Protein AF-A0A4Q4WBM2-F1 (afdb_monomer)

Mean predicted aligned error: 16.95 Å

Foldseek 3Di:
DAEEEEAEAQFQLCCVFQVQLLVLVVLLLVLCVLVVGAYAYEFAADEPVCQDPPNPDVVCVVLPSVRTHHPPDNRRHHDPSVVVSDDPPHHYWYDHALASPPPICPVVVCVVVVHQAYEFAYDDLLTNRLNNQQVCQVVRHAYEYALSNHTHPDPVSSVVSQVVCCVPGHHYHHSVRVSVVVVVVVVPDPPPPPDDPDDDPDPVVVVVVVVVVVVVVVVVCVVDDDDSDPDDWDWDWDDDDPDTDTDTDDPVPPDDDDDDDDPPPPDPDDDDDDDDDDDDDDDDDQPDDDPVSVVVRVVNPPVVPPPDDDDDDDDDDDD

Radius of gyration: 28.11 Å; Cα contacts (8 Å, |Δi|>4): 396; chains: 1; bounding box: 63×62×83 Å

Structure (mmCIF, N/CA/C/O backbone):
data_AF-A0A4Q4WBM2-F1
#
_entry.id   AF-A0A4Q4WBM2-F1
#
loop_
_atom_site.group_PDB
_atom_site.id
_atom_site.type_symbol
_atom_site.label_atom_id
_atom_site.label_alt_id
_atom_site.label_comp_id
_atom_site.label_asym_id
_atom_site.label_entity_id
_atom_site.label_seq_id
_atom_site.pdbx_PDB_ins_code
_atom_site.Cartn_x
_atom_site.Cartn_y
_atom_site.Cartn_z
_atom_site.occupancy
_atom_site.B_iso_or_equiv
_atom_site.auth_seq_id
_atom_site.auth_comp_id
_atom_site.auth_asym_id
_atom_site.auth_atom_id
_atom_site.pdbx_PDB_model_num
ATOM 1 N N . MET A 1 1 ? -18.536 1.547 10.111 1.00 85.19 1 MET A N 1
ATOM 2 C CA . MET A 1 1 ? -17.703 1.713 8.916 1.00 85.19 1 MET A CA 1
ATOM 3 C C . MET A 1 1 ? -16.641 0.635 8.900 1.00 85.19 1 MET A C 1
ATOM 5 O O . MET A 1 1 ? -15.848 0.556 9.840 1.00 85.19 1 MET A O 1
ATOM 9 N N . LYS A 1 2 ? -16.661 -0.247 7.903 1.00 93.56 2 LYS A N 1
ATOM 10 C CA . LYS A 1 2 ? -15.633 -1.284 7.769 1.00 93.56 2 LYS A CA 1
ATOM 11 C C . LYS A 1 2 ? -14.400 -0.706 7.073 1.00 93.56 2 LYS A C 1
ATOM 13 O O . LYS A 1 2 ? -14.497 -0.162 5.978 1.00 93.56 2 LYS A O 1
ATOM 18 N N . THR A 1 3 ? -13.247 -0.828 7.726 1.00 98.12 3 THR A N 1
ATOM 19 C CA . THR A 1 3 ? -11.986 -0.214 7.287 1.00 98.12 3 THR A CA 1
ATOM 20 C C . THR A 1 3 ? -10.980 -1.291 6.902 1.00 98.12 3 THR A C 1
ATOM 22 O O . THR A 1 3 ? -10.773 -2.211 7.694 1.00 98.12 3 THR A O 1
ATOM 25 N N . ALA A 1 4 ? -10.330 -1.158 5.745 1.00 98.62 4 ALA A N 1
ATOM 26 C CA . ALA A 1 4 ? -9.224 -2.013 5.310 1.00 98.62 4 ALA A CA 1
ATOM 27 C C . ALA A 1 4 ? -7.882 -1.269 5.330 1.00 98.62 4 ALA A C 1
ATOM 29 O O . ALA A 1 4 ? -7.834 -0.059 5.108 1.00 98.62 4 ALA A O 1
ATOM 30 N N . LEU A 1 5 ? -6.797 -2.000 5.578 1.00 98.88 5 LEU A N 1
ATOM 31 C CA . LEU A 1 5 ? -5.423 -1.517 5.442 1.00 98.88 5 LEU A CA 1
ATOM 32 C C . LEU A 1 5 ? -4.856 -1.976 4.097 1.00 98.88 5 LEU A C 1
ATOM 34 O O . LEU A 1 5 ? -4.872 -3.169 3.807 1.00 98.88 5 LEU A O 1
ATOM 38 N N . LEU A 1 6 ? -4.334 -1.041 3.307 1.00 98.94 6 LEU A N 1
ATOM 39 C CA . LEU A 1 6 ? -3.613 -1.302 2.065 1.00 98.94 6 LEU A CA 1
ATOM 40 C C . LEU A 1 6 ? -2.114 -1.074 2.296 1.00 98.94 6 LEU A C 1
ATOM 42 O O . LEU A 1 6 ? -1.702 0.057 2.566 1.00 98.94 6 LEU A O 1
ATOM 46 N N . ILE A 1 7 ? -1.311 -2.135 2.185 1.00 98.88 7 ILE A N 1
ATOM 47 C CA . ILE A 1 7 ? 0.153 -2.095 2.321 1.00 98.88 7 ILE A CA 1
ATOM 48 C C . ILE A 1 7 ? 0.772 -2.167 0.922 1.00 98.88 7 ILE A C 1
ATOM 50 O O . ILE A 1 7 ? 0.806 -3.229 0.297 1.00 98.88 7 ILE A O 1
ATOM 54 N N . ILE A 1 8 ? 1.246 -1.024 0.427 1.00 98.88 8 ILE A N 1
ATOM 55 C CA . ILE A 1 8 ? 1.624 -0.840 -0.976 1.00 98.88 8 ILE A CA 1
ATOM 56 C C . ILE A 1 8 ? 3.112 -1.135 -1.218 1.00 98.88 8 ILE A C 1
ATOM 58 O O . ILE A 1 8 ? 3.986 -0.482 -0.646 1.00 98.88 8 ILE A O 1
ATOM 62 N N . ASP A 1 9 ? 3.376 -2.097 -2.106 1.00 98.62 9 ASP A N 1
ATOM 63 C CA . ASP A 1 9 ? 4.654 -2.374 -2.788 1.00 98.62 9 ASP A CA 1
ATOM 64 C C . ASP A 1 9 ? 5.897 -2.447 -1.887 1.00 98.62 9 ASP A C 1
ATOM 66 O O . ASP A 1 9 ? 6.974 -1.953 -2.219 1.00 98.62 9 ASP A O 1
ATOM 70 N N . MET A 1 10 ? 5.783 -3.105 -0.737 1.00 98.69 10 MET A N 1
ATOM 71 C CA . MET A 1 10 ? 6.892 -3.254 0.212 1.00 98.69 10 MET A CA 1
ATOM 72 C C . MET A 1 10 ? 7.882 -4.359 -0.206 1.00 98.69 10 MET A C 1
ATOM 74 O O . MET A 1 10 ? 8.093 -5.346 0.504 1.00 98.69 10 MET A O 1
ATOM 78 N N . GLN A 1 11 ? 8.470 -4.197 -1.390 1.00 98.50 11 GLN A N 1
ATOM 79 C CA . GLN A 1 11 ? 9.363 -5.149 -2.057 1.00 98.50 11 GLN A CA 1
ATOM 80 C C . GLN A 1 11 ? 10.838 -4.761 -1.904 1.00 98.50 11 GLN A C 1
ATOM 82 O O . GLN A 1 11 ? 11.158 -3.599 -1.645 1.00 98.50 11 GLN A O 1
ATOM 87 N N . ASN A 1 12 ? 11.741 -5.733 -2.063 1.00 98.50 12 ASN A N 1
ATOM 88 C CA . ASN A 1 12 ? 13.187 -5.566 -1.864 1.00 98.50 12 ASN A CA 1
ATOM 89 C C . ASN A 1 12 ? 13.764 -4.390 -2.656 1.00 98.50 12 ASN A C 1
ATOM 91 O O . ASN A 1 12 ? 14.566 -3.630 -2.112 1.00 98.50 12 ASN A O 1
ATOM 95 N N . TYR A 1 13 ? 13.293 -4.194 -3.892 1.00 98.00 13 TYR A N 1
ATOM 96 C CA . TYR A 1 13 ? 13.685 -3.066 -4.738 1.00 98.00 13 TYR A CA 1
ATOM 97 C C . TYR A 1 13 ? 13.552 -1.705 -4.032 1.00 98.00 13 TYR A C 1
ATOM 99 O O . TYR A 1 13 ? 14.374 -0.808 -4.211 1.00 98.00 13 TYR A O 1
ATOM 107 N N . PHE A 1 14 ? 12.529 -1.548 -3.187 1.00 97.94 14 PHE A N 1
ATOM 108 C CA . PHE A 1 14 ? 12.206 -0.290 -2.519 1.00 97.94 14 PHE A CA 1
ATOM 109 C C . PHE A 1 14 ? 12.757 -0.184 -1.090 1.00 97.94 14 PHE A C 1
ATOM 111 O O . PHE A 1 14 ? 12.467 0.800 -0.406 1.00 97.94 14 PHE A O 1
ATOM 118 N N . TYR A 1 15 ? 13.563 -1.145 -0.617 1.00 98.06 15 TYR A N 1
ATOM 119 C CA . TYR A 1 15 ? 13.998 -1.216 0.786 1.00 98.06 15 TYR A CA 1
ATOM 120 C C . TYR A 1 15 ? 14.593 0.102 1.309 1.00 98.06 15 TYR A C 1
ATOM 122 O O . TYR A 1 15 ? 14.230 0.562 2.392 1.00 98.06 15 TYR A O 1
ATOM 130 N N . GLY A 1 16 ? 15.446 0.762 0.516 1.00 97.12 16 GLY A N 1
ATOM 131 C CA . GLY A 1 16 ? 16.073 2.031 0.902 1.00 97.12 16 GLY A CA 1
ATOM 132 C C . GLY A 1 16 ? 15.076 3.157 1.211 1.00 97.12 16 GLY A C 1
ATOM 133 O O . GLY A 1 16 ? 15.355 3.990 2.071 1.00 97.12 16 GLY A O 1
ATOM 134 N N . MET A 1 17 ? 13.909 3.148 0.560 1.00 96.56 17 MET A N 1
ATOM 135 C CA . MET A 1 17 ? 12.824 4.123 0.752 1.00 96.56 17 MET A CA 1
ATOM 136 C C . MET A 1 17 ? 11.811 3.664 1.808 1.00 96.56 17 MET A C 1
ATOM 138 O O . MET A 1 17 ? 11.124 4.487 2.405 1.00 96.56 17 MET A O 1
ATOM 142 N N . ALA A 1 18 ? 11.711 2.353 2.028 1.00 96.62 18 ALA A N 1
ATOM 143 C CA . ALA A 1 18 ? 10.731 1.717 2.902 1.00 96.62 18 ALA A CA 1
ATOM 144 C C . ALA A 1 18 ? 11.195 1.562 4.358 1.00 96.62 18 ALA A C 1
ATOM 146 O O . ALA A 1 18 ? 10.356 1.549 5.257 1.00 96.62 18 ALA A O 1
ATOM 147 N N . LYS A 1 19 ? 12.505 1.427 4.607 1.00 97.31 19 LYS A N 1
ATOM 148 C CA . LYS A 1 19 ? 13.057 0.971 5.899 1.00 97.31 19 LYS A CA 1
ATOM 149 C C . LYS A 1 19 ? 12.527 1.719 7.132 1.00 97.31 19 LYS A C 1
ATOM 151 O O . LYS A 1 19 ? 12.208 1.083 8.130 1.00 97.31 19 LYS A O 1
ATOM 156 N N . GLU A 1 20 ? 12.370 3.040 7.047 1.00 97.75 20 GLU A N 1
ATOM 157 C CA . GLU A 1 20 ? 11.920 3.870 8.174 1.00 97.75 20 GLU A CA 1
ATOM 158 C C . GLU A 1 20 ? 10.417 3.686 8.463 1.00 97.75 20 GLU A C 1
ATOM 160 O O . GLU A 1 20 ? 9.977 3.850 9.597 1.00 97.75 20 GLU A O 1
ATOM 165 N N . ALA A 1 21 ? 9.628 3.290 7.457 1.00 98.25 21 ALA A N 1
ATOM 166 C CA . ALA A 1 21 ? 8.188 3.062 7.578 1.00 98.25 21 ALA A CA 1
ATOM 167 C C . ALA A 1 21 ? 7.839 1.661 8.119 1.00 98.25 21 ALA A C 1
ATOM 169 O O . ALA A 1 21 ? 6.754 1.469 8.673 1.00 98.25 21 ALA A O 1
ATOM 170 N N . ILE A 1 22 ? 8.739 0.674 7.993 1.00 98.62 22 ILE A N 1
ATOM 171 C CA . ILE A 1 22 ? 8.482 -0.735 8.359 1.00 98.62 22 ILE A CA 1
ATOM 172 C C . ILE A 1 22 ? 7.960 -0.902 9.801 1.00 98.62 22 ILE A C 1
ATOM 174 O O . ILE A 1 22 ? 6.971 -1.621 9.978 1.00 98.62 22 ILE A O 1
ATOM 178 N N . PRO A 1 23 ? 8.541 -0.271 10.846 1.00 98.75 23 PRO A N 1
ATOM 179 C CA . PRO A 1 23 ? 8.044 -0.435 12.217 1.00 98.75 23 PRO A CA 1
ATOM 180 C C . PRO A 1 23 ? 6.584 0.016 12.385 1.00 98.75 23 PRO A C 1
ATOM 182 O O . PRO A 1 23 ? 5.788 -0.641 13.064 1.00 98.75 23 PRO A O 1
ATOM 185 N N . ASN A 1 24 ? 6.215 1.104 11.713 1.00 98.88 24 ASN A N 1
ATOM 186 C CA . ASN A 1 24 ? 4.868 1.660 11.746 1.00 98.88 24 ASN A CA 1
ATOM 187 C C . ASN A 1 24 ? 3.884 0.813 10.929 1.00 98.88 24 ASN A C 1
ATOM 189 O O . ASN A 1 24 ? 2.788 0.520 11.407 1.00 98.88 24 ASN A O 1
ATOM 193 N N . ILE A 1 25 ? 4.303 0.302 9.767 1.00 98.88 25 ILE A N 1
ATOM 194 C CA . ILE A 1 25 ? 3.518 -0.662 8.977 1.00 98.88 25 ILE A CA 1
ATOM 195 C C . ILE A 1 25 ? 3.216 -1.920 9.799 1.00 98.88 25 ILE A C 1
ATOM 197 O O . ILE A 1 25 ? 2.071 -2.365 9.832 1.00 98.88 25 ILE A O 1
ATOM 201 N N . LYS A 1 26 ? 4.199 -2.462 10.532 1.00 98.75 26 LYS A N 1
ATOM 202 C CA . LYS A 1 26 ? 3.986 -3.614 11.430 1.00 98.75 26 LYS A CA 1
ATOM 203 C C . LYS A 1 26 ? 2.988 -3.304 12.546 1.00 98.75 26 LYS A C 1
ATOM 205 O O . LYS A 1 26 ? 2.173 -4.157 12.886 1.00 98.75 26 LYS A O 1
ATOM 210 N N . THR A 1 27 ? 3.031 -2.090 13.092 1.00 98.75 27 THR A N 1
ATOM 211 C CA . THR A 1 27 ? 2.084 -1.640 14.123 1.00 98.75 27 THR A CA 1
ATOM 212 C C . THR A 1 27 ? 0.658 -1.567 13.575 1.00 98.75 27 THR A C 1
ATOM 214 O O . THR A 1 27 ? -0.267 -2.085 14.202 1.00 98.75 27 THR A O 1
ATOM 217 N N . LEU A 1 28 ? 0.476 -0.981 12.385 1.00 98.75 28 LEU A N 1
ATOM 218 C CA . LEU A 1 28 ? -0.816 -0.963 11.694 1.00 98.75 28 LEU A CA 1
ATOM 219 C C . LEU A 1 28 ? -1.302 -2.383 11.401 1.00 98.75 28 LEU A C 1
ATOM 221 O O . LEU A 1 28 ? -2.433 -2.715 11.738 1.00 98.75 28 LEU A O 1
ATOM 225 N N . HIS A 1 29 ? -0.441 -3.231 10.838 1.00 98.56 29 HIS A N 1
ATOM 226 C CA . HIS A 1 29 ? -0.768 -4.620 10.531 1.00 98.56 29 HIS A CA 1
ATOM 227 C C . HIS A 1 29 ? -1.256 -5.380 11.770 1.00 98.56 29 HIS A C 1
ATOM 229 O O . HIS A 1 29 ? -2.312 -6.010 11.720 1.00 98.56 29 HIS A O 1
ATOM 235 N N . SER A 1 30 ? -0.518 -5.295 12.886 1.00 97.38 30 SER A N 1
ATOM 236 C CA . SER A 1 30 ? -0.895 -5.940 14.154 1.00 97.38 30 SER A CA 1
ATOM 237 C C . SER A 1 30 ? -2.274 -5.479 14.605 1.00 97.38 30 SER A C 1
ATOM 239 O O . SER A 1 30 ? -3.154 -6.299 14.843 1.00 97.38 30 SER A O 1
ATOM 241 N N . PHE A 1 31 ? -2.509 -4.165 14.614 1.00 96.12 31 PHE A N 1
ATOM 242 C CA . PHE A 1 31 ? -3.791 -3.608 15.028 1.00 96.12 31 PHE A CA 1
ATOM 243 C C . PHE A 1 31 ? -4.953 -4.058 14.131 1.00 96.12 31 PHE A C 1
ATOM 245 O O . PHE A 1 31 ? -6.012 -4.433 14.636 1.00 96.12 31 PHE A O 1
ATOM 252 N N . PHE A 1 32 ? -4.783 -4.028 12.806 1.00 95.62 32 PHE A N 1
ATOM 253 C CA . PHE A 1 32 ? -5.823 -4.477 11.879 1.00 95.62 32 PHE A CA 1
ATOM 254 C C . PHE A 1 32 ? -6.099 -5.977 12.035 1.00 95.62 32 PHE A C 1
ATOM 256 O O . PHE A 1 32 ? -7.263 -6.365 12.114 1.00 95.62 32 PHE A O 1
ATOM 263 N N . SER A 1 33 ? -5.055 -6.790 12.204 1.00 91.19 33 SER A N 1
ATOM 264 C CA . SER A 1 33 ? -5.176 -8.236 12.432 1.00 91.19 33 SER A CA 1
ATOM 265 C C . SER A 1 33 ? -5.893 -8.555 13.749 1.00 91.19 33 SER A C 1
ATOM 267 O O . SER A 1 33 ? -6.887 -9.277 13.755 1.00 91.19 33 SER A O 1
ATOM 269 N N . GLU A 1 34 ? -5.460 -7.952 14.862 1.00 90.12 34 GLU A N 1
ATOM 270 C CA . GLU A 1 34 ? -6.053 -8.131 16.200 1.00 90.12 34 GLU A CA 1
ATOM 271 C C . GLU A 1 34 ? -7.526 -7.711 16.263 1.00 90.12 34 GLU A C 1
ATOM 273 O O . GLU A 1 34 ? -8.287 -8.187 17.104 1.00 90.12 34 GLU A O 1
ATOM 278 N N . THR A 1 35 ? -7.935 -6.805 15.376 1.00 87.88 35 THR A N 1
ATOM 279 C CA . THR A 1 35 ? -9.309 -6.300 15.303 1.00 87.88 35 THR A CA 1
ATOM 280 C C . THR A 1 35 ? -10.115 -6.905 14.158 1.00 87.88 35 THR A C 1
ATOM 282 O O . THR A 1 35 ? -11.202 -6.407 13.857 1.00 87.88 35 THR A O 1
ATOM 285 N N . ALA A 1 36 ? -9.604 -7.977 13.539 1.00 90.38 36 ALA A N 1
ATOM 286 C CA . ALA A 1 36 ? -10.234 -8.699 12.434 1.00 90.38 36 ALA A CA 1
ATOM 287 C C . ALA A 1 36 ? -10.667 -7.780 11.273 1.00 90.38 36 ALA A C 1
ATOM 289 O O . ALA A 1 36 ? -11.713 -7.975 10.646 1.00 90.38 36 ALA A O 1
ATOM 290 N N . ARG A 1 37 ? -9.869 -6.743 11.002 1.00 94.06 37 ARG A N 1
ATOM 291 C CA . ARG A 1 37 ? -10.058 -5.828 9.876 1.00 94.06 37 ARG A CA 1
ATOM 292 C C . ARG A 1 37 ? -9.242 -6.309 8.674 1.00 94.06 37 ARG A C 1
ATOM 294 O O . ARG A 1 37 ? -8.124 -6.782 8.870 1.00 94.06 37 ARG A O 1
ATOM 301 N N . PRO A 1 38 ? -9.757 -6.173 7.438 1.00 96.69 38 PRO A N 1
ATOM 302 C CA . PRO A 1 38 ? -9.028 -6.603 6.252 1.00 96.69 38 PRO A CA 1
ATOM 303 C C . PRO A 1 38 ? -7.662 -5.925 6.121 1.00 96.69 38 PRO A C 1
ATOM 305 O O . PRO A 1 38 ? -7.551 -4.708 6.286 1.00 96.69 38 PRO A O 1
ATOM 308 N N . VAL A 1 39 ? -6.653 -6.712 5.759 1.00 98.56 39 VAL A N 1
ATOM 309 C CA . VAL A 1 39 ? -5.333 -6.235 5.345 1.00 98.56 39 VAL A CA 1
ATOM 310 C C . VAL A 1 39 ? -5.065 -6.785 3.954 1.00 98.56 39 VAL A C 1
ATOM 312 O O . VAL A 1 39 ? -5.225 -7.980 3.727 1.00 98.56 39 VAL A O 1
ATOM 315 N N . ILE A 1 40 ? -4.700 -5.907 3.027 1.00 98.81 40 ILE A N 1
ATOM 316 C CA . ILE A 1 40 ? -4.451 -6.247 1.629 1.00 98.81 40 ILE A CA 1
ATOM 317 C C . ILE A 1 40 ? -3.083 -5.688 1.254 1.00 98.81 40 ILE A C 1
ATOM 319 O O . ILE A 1 40 ? -2.786 -4.515 1.495 1.00 98.81 40 ILE A O 1
ATOM 323 N N . PHE A 1 41 ? -2.249 -6.528 0.658 1.00 98.88 41 PHE A N 1
ATOM 324 C CA . PHE A 1 41 ? -0.928 -6.153 0.172 1.00 98.88 41 PHE A CA 1
ATOM 325 C C . PHE A 1 41 ? -0.974 -5.923 -1.335 1.00 98.88 41 PHE A C 1
ATOM 327 O O . PHE A 1 41 ? -1.805 -6.505 -2.033 1.00 98.88 41 PHE A O 1
ATOM 334 N N . THR A 1 42 ? -0.048 -5.125 -1.859 1.00 98.81 42 THR A N 1
ATOM 335 C CA . THR A 1 42 ? 0.218 -5.087 -3.302 1.00 98.81 42 THR A CA 1
ATOM 336 C C . THR A 1 42 ? 1.656 -5.470 -3.608 1.00 98.81 42 THR A C 1
ATOM 338 O O . THR A 1 42 ? 2.569 -5.180 -2.831 1.00 98.81 42 THR A O 1
ATOM 341 N N . GLN A 1 43 ? 1.865 -6.085 -4.771 1.00 98.38 43 GLN A N 1
ATOM 342 C CA . GLN A 1 43 ? 3.191 -6.275 -5.347 1.00 98.38 43 GLN A CA 1
ATOM 343 C C . GLN A 1 43 ? 3.231 -5.688 -6.755 1.00 98.38 43 GLN A C 1
ATOM 345 O O . GLN A 1 43 ? 2.497 -6.095 -7.660 1.00 98.38 43 GLN A O 1
ATOM 350 N N . HIS A 1 44 ? 4.120 -4.721 -6.951 1.00 98.56 44 HIS A N 1
ATOM 351 C CA . HIS A 1 44 ? 4.395 -4.146 -8.250 1.00 98.56 44 HIS A CA 1
ATOM 352 C C . HIS A 1 44 ? 5.398 -5.008 -9.014 1.00 98.56 44 HIS A C 1
ATOM 354 O O . HIS A 1 44 ? 6.499 -5.298 -8.546 1.00 98.56 44 HIS A O 1
ATOM 360 N N . GLY A 1 45 ? 5.043 -5.390 -10.230 1.00 98.00 45 GLY A N 1
ATOM 361 C CA . GLY A 1 45 ? 5.972 -6.040 -11.133 1.00 98.00 45 GLY A CA 1
ATOM 362 C C . GLY A 1 45 ? 5.399 -6.209 -12.525 1.00 98.00 45 GLY A C 1
ATOM 363 O O . GLY A 1 45 ? 4.186 -6.316 -12.728 1.00 98.00 45 GLY A O 1
ATOM 364 N N . HIS A 1 46 ? 6.302 -6.303 -13.485 1.00 98.19 46 HIS A N 1
ATOM 365 C CA . HIS A 1 46 ? 5.996 -6.465 -14.891 1.00 98.19 46 HIS A CA 1
ATOM 366 C C . HIS A 1 46 ? 6.112 -7.936 -15.311 1.00 98.19 46 HIS A C 1
ATOM 368 O O . HIS A 1 46 ? 7.100 -8.597 -14.962 1.00 98.19 46 HIS A O 1
ATOM 374 N N . PRO A 1 47 ? 5.117 -8.477 -16.040 1.00 96.62 47 PRO A N 1
ATOM 375 C CA . PRO A 1 47 ? 5.290 -9.736 -16.754 1.00 96.62 47 PRO A CA 1
ATOM 376 C C . PRO A 1 47 ? 6.341 -9.578 -17.862 1.00 96.62 47 PRO A C 1
ATOM 378 O O . PRO A 1 47 ? 6.611 -8.467 -18.314 1.00 96.62 47 PRO A O 1
ATOM 381 N N . GLU A 1 48 ? 6.884 -10.693 -18.358 1.00 95.50 48 GLU A N 1
ATOM 382 C CA . GLU A 1 48 ? 7.871 -10.690 -19.453 1.00 95.50 48 GLU A CA 1
ATOM 383 C C . GLU A 1 48 ? 7.403 -9.870 -20.664 1.00 95.50 48 GLU A C 1
ATOM 385 O O . GLU A 1 48 ? 8.166 -9.106 -21.246 1.00 95.50 48 GLU A O 1
ATOM 390 N N . SER A 1 49 ? 6.115 -9.972 -20.998 1.00 95.50 49 SER A N 1
ATOM 391 C CA . SER A 1 49 ? 5.507 -9.276 -22.132 1.00 95.50 49 SER A CA 1
ATOM 392 C C . SER A 1 49 ? 5.574 -7.749 -22.042 1.00 95.50 49 SER A C 1
ATOM 394 O O . SER A 1 49 ? 5.524 -7.086 -23.074 1.00 95.50 49 SER A O 1
ATOM 396 N N . ASP A 1 50 ? 5.669 -7.181 -20.836 1.00 96.94 50 ASP A N 1
ATOM 397 C CA . ASP A 1 50 ? 5.813 -5.732 -20.640 1.00 96.94 50 ASP A CA 1
ATOM 398 C C . ASP A 1 50 ? 7.256 -5.265 -20.896 1.00 96.94 50 ASP A C 1
ATOM 400 O O . ASP A 1 50 ? 7.471 -4.099 -21.233 1.00 96.94 50 ASP A O 1
ATOM 404 N N . LEU A 1 51 ? 8.233 -6.165 -20.740 1.00 97.19 51 LEU A N 1
ATOM 405 C CA . LEU A 1 51 ? 9.673 -5.882 -20.724 1.00 97.19 51 LEU A CA 1
ATOM 406 C C . LEU A 1 51 ? 10.357 -6.126 -22.075 1.00 97.19 51 LEU A C 1
ATOM 408 O O . LEU A 1 51 ? 11.578 -6.010 -22.179 1.00 97.19 51 LEU A O 1
ATOM 412 N N . VAL A 1 52 ? 9.580 -6.410 -23.122 1.00 96.69 52 VAL A N 1
ATOM 413 C CA . VAL A 1 52 ? 10.063 -6.614 -24.493 1.00 96.69 52 VAL A CA 1
ATOM 414 C C . VAL A 1 52 ? 9.452 -5.589 -25.462 1.00 96.69 52 VAL A C 1
ATOM 416 O O . VAL A 1 52 ? 8.330 -5.123 -25.241 1.00 96.69 52 VAL A O 1
ATOM 419 N N . PRO A 1 53 ? 10.153 -5.202 -26.547 1.00 96.62 53 PRO A N 1
ATOM 420 C CA . PRO A 1 53 ? 9.590 -4.311 -27.555 1.00 96.62 53 PRO A CA 1
ATOM 421 C C . PRO A 1 53 ? 8.366 -4.911 -28.280 1.00 96.62 53 PRO A C 1
ATOM 423 O O . PRO A 1 53 ? 8.349 -6.107 -28.564 1.00 96.62 53 PRO A O 1
ATOM 426 N N . PRO A 1 54 ? 7.374 -4.089 -28.671 1.00 95.44 54 PRO A N 1
ATOM 427 C CA . PRO A 1 54 ? 7.252 -2.672 -28.344 1.00 95.44 54 PRO A CA 1
ATOM 428 C C . PRO A 1 54 ? 6.810 -2.482 -26.885 1.00 95.44 54 PRO A C 1
ATOM 430 O O . PRO A 1 54 ? 5.774 -3.004 -26.483 1.00 95.44 54 PRO A O 1
ATOM 433 N N . TYR A 1 55 ? 7.531 -1.660 -26.114 1.00 96.50 55 TYR A N 1
ATOM 434 C CA . TYR A 1 55 ? 7.150 -1.355 -24.731 1.00 96.50 55 TYR A CA 1
ATOM 435 C C . TYR A 1 55 ? 5.798 -0.636 -24.722 1.00 96.50 55 TYR A C 1
ATOM 437 O O . TYR A 1 55 ? 5.690 0.503 -25.184 1.00 96.50 55 TYR A O 1
ATOM 445 N N . ARG A 1 56 ? 4.737 -1.298 -24.253 1.00 94.88 56 ARG A N 1
ATOM 446 C CA . ARG A 1 56 ? 3.377 -0.724 -24.208 1.00 94.88 56 ARG A CA 1
ATOM 447 C C . ARG A 1 56 ? 3.073 -0.061 -22.869 1.00 94.88 56 ARG A C 1
ATOM 449 O O . ARG A 1 56 ? 2.399 0.967 -22.841 1.00 94.88 56 ARG A O 1
ATOM 456 N N . ASN A 1 57 ? 3.603 -0.614 -21.782 1.00 96.62 57 ASN A N 1
ATOM 457 C CA . ASN A 1 57 ? 3.433 -0.066 -20.444 1.00 96.62 57 ASN A CA 1
ATOM 458 C C . ASN A 1 57 ? 4.240 1.238 -20.285 1.00 96.62 57 ASN A C 1
ATOM 460 O O . ASN A 1 57 ? 5.431 1.291 -20.597 1.00 96.62 57 ASN A O 1
ATOM 464 N N . GLN A 1 58 ? 3.592 2.303 -19.803 1.00 96.19 58 GLN A N 1
ATOM 465 C CA . GLN A 1 58 ? 4.222 3.621 -19.667 1.00 96.19 58 GLN A CA 1
ATOM 466 C C . GLN A 1 58 ? 5.308 3.660 -18.589 1.00 96.19 58 GLN A C 1
ATOM 468 O O . GLN A 1 58 ? 6.265 4.417 -18.733 1.00 96.19 58 GLN A O 1
ATOM 473 N N . LEU A 1 59 ? 5.207 2.834 -17.545 1.00 97.19 59 LEU A N 1
ATOM 474 C CA . LEU A 1 59 ? 6.256 2.741 -16.531 1.00 97.19 59 LEU A CA 1
ATOM 475 C C . LEU A 1 59 ? 7.519 2.114 -17.113 1.00 97.19 59 LEU A C 1
ATOM 477 O O . LEU A 1 59 ? 8.593 2.682 -16.948 1.00 97.19 59 LEU A O 1
ATOM 481 N N . VAL A 1 60 ? 7.384 1.049 -17.907 1.00 98.00 60 VAL A N 1
ATOM 482 C CA . VAL A 1 60 ? 8.531 0.458 -18.615 1.00 98.00 60 VAL A CA 1
ATOM 483 C C . VAL A 1 60 ? 9.140 1.448 -19.606 1.00 98.00 60 VAL A C 1
ATOM 485 O O . VAL A 1 60 ? 10.356 1.552 -19.700 1.00 98.00 60 VAL A O 1
ATOM 488 N N . ARG A 1 61 ? 8.328 2.253 -20.306 1.00 97.88 61 ARG A N 1
ATOM 489 C CA . ARG A 1 61 ? 8.857 3.338 -21.157 1.00 97.88 61 ARG A CA 1
ATOM 490 C C . ARG A 1 61 ? 9.621 4.396 -20.365 1.00 97.88 61 ARG A C 1
ATOM 492 O O . ARG A 1 61 ? 10.609 4.925 -20.861 1.00 97.88 61 ARG A O 1
ATOM 499 N N . LYS A 1 62 ? 9.137 4.740 -19.170 1.00 97.38 62 LYS A N 1
ATOM 500 C CA . LYS A 1 62 ? 9.719 5.783 -18.319 1.00 97.38 62 LYS A CA 1
ATOM 501 C C . LYS A 1 62 ? 11.029 5.336 -17.670 1.00 97.38 62 LYS A C 1
ATOM 503 O O . LYS A 1 62 ? 11.957 6.138 -17.600 1.00 97.38 62 LYS A O 1
ATOM 508 N N . TRP A 1 63 ? 11.073 4.104 -17.174 1.00 96.31 63 TRP A N 1
ATOM 509 C CA . TRP A 1 63 ? 12.180 3.573 -16.373 1.00 96.31 63 TRP A CA 1
ATOM 510 C C . TRP A 1 63 ? 13.115 2.651 -17.163 1.00 96.31 63 TRP A C 1
ATOM 512 O O . TRP A 1 63 ? 14.208 2.342 -16.698 1.00 96.31 63 TRP A O 1
ATOM 522 N N . GLY A 1 64 ? 12.716 2.242 -18.367 1.00 97.62 64 GLY A N 1
ATOM 523 C CA . GLY A 1 64 ? 13.392 1.208 -19.144 1.00 97.62 64 GLY A CA 1
ATOM 524 C C . GLY A 1 64 ? 13.082 -0.203 -18.623 1.00 97.62 64 GLY A C 1
ATOM 525 O O . GLY A 1 64 ? 12.634 -0.362 -17.483 1.00 97.62 64 GLY A O 1
ATOM 526 N N . PRO A 1 65 ? 13.317 -1.249 -19.436 1.00 95.19 65 PRO A N 1
ATOM 527 C CA . PRO A 1 65 ? 13.133 -2.636 -19.007 1.00 95.19 65 PRO A CA 1
ATOM 528 C C . PRO A 1 65 ? 14.058 -3.014 -17.839 1.00 95.19 65 PRO A C 1
ATOM 530 O O . PRO A 1 65 ? 13.617 -3.714 -16.936 1.00 95.19 65 PRO A O 1
ATOM 533 N N . ASP A 1 66 ? 15.290 -2.493 -17.810 1.00 93.75 66 ASP A N 1
ATOM 534 C CA . ASP A 1 66 ? 16.272 -2.781 -16.751 1.00 93.75 66 ASP A CA 1
ATOM 535 C C . ASP A 1 66 ? 15.995 -2.015 -15.447 1.00 93.75 66 ASP A C 1
ATOM 537 O O . ASP A 1 66 ? 16.402 -2.447 -14.374 1.00 93.75 66 ASP A O 1
ATOM 541 N N . GLY A 1 67 ? 15.279 -0.887 -15.526 1.00 94.06 67 GLY A N 1
ATOM 542 C CA . GLY A 1 67 ? 14.804 -0.135 -14.360 1.00 94.06 67 GLY A CA 1
ATOM 543 C C . GLY A 1 67 ? 13.424 -0.577 -13.863 1.00 94.06 67 GLY A C 1
ATOM 544 O O . GLY A 1 67 ? 12.872 0.045 -12.956 1.00 94.06 67 GLY A O 1
ATOM 545 N N . SER A 1 68 ? 12.842 -1.611 -14.476 1.00 97.12 68 SER A N 1
ATOM 546 C CA . SER A 1 68 ? 11.512 -2.129 -14.154 1.00 97.12 68 SER A CA 1
ATOM 547 C C . SER A 1 68 ? 11.608 -3.462 -13.417 1.00 97.12 68 SER A C 1
ATOM 549 O O . SER A 1 68 ? 12.401 -4.336 -13.756 1.00 97.12 68 SER A O 1
ATOM 551 N N . ILE A 1 69 ? 10.746 -3.659 -12.420 1.00 98.00 69 ILE A N 1
ATOM 552 C CA . ILE A 1 69 ? 10.766 -4.868 -11.592 1.00 98.00 69 ILE A CA 1
ATOM 553 C C . ILE A 1 69 ? 10.142 -6.036 -12.364 1.00 98.00 69 ILE A C 1
ATOM 555 O O . ILE A 1 69 ? 8.928 -6.076 -12.566 1.00 98.00 69 ILE A O 1
ATOM 559 N N . ARG A 1 70 ? 10.947 -7.027 -12.757 1.00 98.19 70 ARG A N 1
ATOM 560 C CA . ARG A 1 70 ? 10.452 -8.292 -13.329 1.00 98.19 70 ARG A CA 1
ATOM 561 C C . ARG A 1 70 ? 9.760 -9.134 -12.256 1.00 98.19 70 ARG A C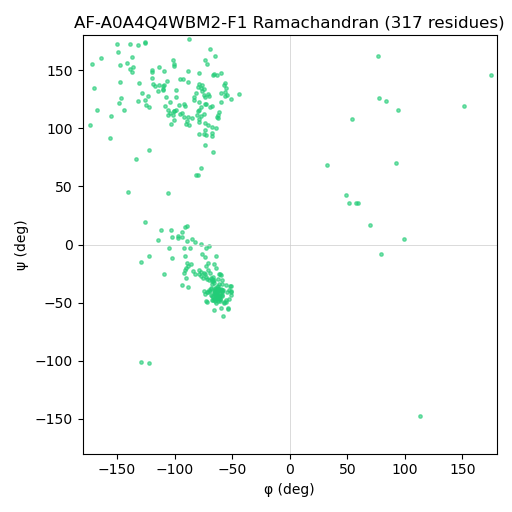 1
ATOM 563 O O . ARG A 1 70 ? 10.365 -9.416 -11.218 1.00 98.19 70 ARG A O 1
ATOM 570 N N . ARG A 1 71 ? 8.527 -9.593 -12.506 1.00 97.38 71 ARG A N 1
ATOM 571 C CA . ARG A 1 71 ? 7.815 -10.509 -11.588 1.00 97.38 71 ARG A CA 1
ATOM 572 C C . ARG A 1 71 ? 8.625 -11.781 -11.330 1.00 97.38 71 ARG A C 1
ATOM 574 O O . ARG A 1 71 ? 9.241 -12.327 -12.240 1.00 97.38 71 ARG A O 1
ATOM 581 N N . GLY A 1 72 ? 8.637 -12.236 -10.079 1.00 96.31 72 GLY A N 1
ATOM 582 C CA . GLY A 1 72 ? 9.398 -13.411 -9.640 1.00 96.31 72 GLY A CA 1
ATOM 583 C C . GLY A 1 72 ? 10.897 -13.174 -9.400 1.00 96.31 72 GLY A C 1
ATOM 584 O O . GLY A 1 72 ? 11.563 -14.051 -8.848 1.00 96.31 72 GLY A O 1
ATOM 585 N N . SER A 1 73 ? 11.435 -12.004 -9.761 1.00 98.00 73 SER A N 1
ATOM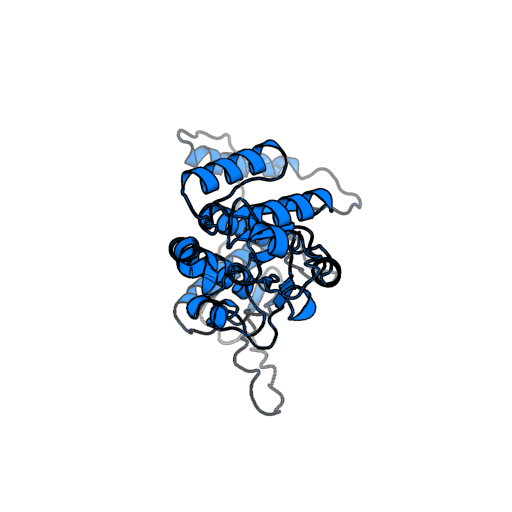 586 C CA . SER A 1 73 ? 12.835 -11.650 -9.487 1.00 98.00 73 SER A CA 1
ATOM 587 C C . SER A 1 73 ? 13.102 -11.435 -7.989 1.00 98.00 73 SER A C 1
ATOM 589 O O . SER A 1 73 ? 12.175 -11.337 -7.183 1.00 98.00 73 SER A O 1
ATOM 591 N N . ALA A 1 74 ? 14.377 -11.348 -7.596 1.00 98.00 74 ALA A N 1
ATOM 592 C CA . ALA A 1 74 ? 14.752 -11.055 -6.209 1.00 98.00 74 ALA A CA 1
ATOM 593 C C . ALA A 1 74 ? 14.222 -9.686 -5.742 1.00 98.00 74 ALA A C 1
ATOM 595 O O . ALA A 1 74 ? 13.706 -9.577 -4.629 1.00 98.00 74 ALA A O 1
ATOM 596 N N . ASP A 1 75 ? 14.271 -8.689 -6.626 1.00 97.62 75 ASP A N 1
ATOM 597 C CA . ASP A 1 75 ? 13.768 -7.330 -6.399 1.00 97.62 75 ASP A CA 1
ATOM 598 C C . ASP A 1 75 ? 12.247 -7.282 -6.231 1.00 97.62 75 ASP A C 1
ATOM 600 O O . ASP A 1 75 ? 11.730 -6.453 -5.482 1.00 97.62 75 ASP A O 1
ATOM 604 N N . TRP A 1 76 ? 11.535 -8.206 -6.884 1.00 98.44 76 TRP A N 1
ATOM 605 C CA . TRP A 1 76 ? 10.080 -8.332 -6.795 1.00 98.44 76 TRP A CA 1
ATOM 606 C C . TRP A 1 76 ? 9.593 -8.937 -5.475 1.00 98.44 76 TRP A C 1
ATOM 608 O O . TRP A 1 76 ? 8.445 -8.712 -5.084 1.00 98.44 76 TRP A O 1
ATOM 618 N N . ARG A 1 77 ? 10.423 -9.714 -4.777 1.00 98.31 77 ARG A N 1
ATOM 619 C CA . ARG A 1 77 ? 10.015 -10.333 -3.509 1.00 98.31 77 ARG A CA 1
ATOM 620 C C . ARG A 1 77 ? 9.762 -9.264 -2.449 1.00 98.31 77 ARG A C 1
ATOM 622 O O . ARG A 1 77 ? 10.435 -8.234 -2.426 1.00 98.31 77 ARG A O 1
ATOM 629 N N . LEU A 1 78 ? 8.807 -9.528 -1.561 1.00 98.56 78 LEU A N 1
ATOM 630 C CA . LEU A 1 78 ? 8.572 -8.683 -0.396 1.00 98.56 78 LEU A CA 1
ATOM 631 C C . LEU A 1 78 ? 9.827 -8.614 0.480 1.00 98.56 78 LEU A C 1
ATOM 633 O O . LEU A 1 78 ? 10.584 -9.583 0.588 1.00 98.56 78 LEU A O 1
ATOM 637 N N . ILE A 1 79 ? 10.011 -7.468 1.132 1.00 98.56 79 ILE A N 1
ATOM 638 C CA . ILE A 1 79 ? 11.036 -7.284 2.163 1.00 98.56 79 ILE A CA 1
ATOM 639 C C . ILE A 1 79 ? 10.829 -8.363 3.243 1.00 98.56 79 ILE A C 1
ATOM 641 O O . ILE A 1 79 ? 9.680 -8.566 3.647 1.00 98.56 79 ILE A O 1
ATOM 645 N N . PRO A 1 80 ? 11.874 -9.057 3.741 1.00 98.19 80 PRO A N 1
ATOM 646 C CA . PRO A 1 80 ? 11.715 -10.196 4.653 1.00 98.19 80 PRO A CA 1
ATOM 647 C C . PRO A 1 80 ? 10.843 -9.917 5.885 1.00 98.19 80 PRO A C 1
ATOM 649 O O . PRO A 1 80 ? 10.093 -10.782 6.337 1.00 98.19 80 PRO A O 1
ATOM 652 N N . GLU A 1 81 ? 10.912 -8.707 6.435 1.00 98.00 81 GLU A N 1
ATOM 653 C CA . GLU A 1 81 ? 10.106 -8.253 7.568 1.00 98.00 81 GLU A CA 1
ATOM 654 C C . GLU A 1 81 ? 8.618 -8.136 7.239 1.00 98.00 81 GLU A C 1
ATOM 656 O O . GLU A 1 81 ? 7.795 -8.347 8.128 1.00 98.00 81 GLU A O 1
ATOM 661 N N . ILE A 1 82 ? 8.285 -7.816 5.988 1.00 98.38 82 ILE A N 1
ATOM 662 C CA . ILE A 1 82 ? 6.912 -7.701 5.491 1.00 98.38 82 ILE A CA 1
ATOM 663 C C . ILE A 1 82 ? 6.402 -9.050 4.993 1.00 98.38 82 ILE A C 1
ATOM 665 O O . ILE A 1 82 ? 5.259 -9.395 5.262 1.00 98.38 82 ILE A O 1
ATOM 669 N N . GLN A 1 83 ? 7.257 -9.865 4.369 1.00 97.81 83 GLN A N 1
ATOM 670 C CA . GLN A 1 83 ? 6.913 -11.229 3.960 1.00 97.81 83 GLN A CA 1
ATOM 671 C C . GLN A 1 83 ? 6.407 -12.071 5.141 1.00 97.81 83 GLN A C 1
ATOM 673 O O . GLN A 1 83 ? 5.504 -12.878 4.968 1.00 97.81 83 GLN A O 1
ATOM 678 N N . LYS A 1 84 ? 6.947 -11.856 6.350 1.00 97.56 84 LYS A N 1
ATOM 679 C CA . LYS A 1 84 ? 6.495 -12.517 7.591 1.00 97.56 84 LYS A CA 1
ATOM 680 C C . LYS A 1 84 ? 5.076 -12.136 8.028 1.00 97.56 84 LYS A C 1
ATOM 682 O O . LYS A 1 84 ? 4.525 -12.801 8.897 1.00 97.56 84 LYS A O 1
ATOM 687 N N . LEU A 1 85 ? 4.531 -11.044 7.496 1.00 96.81 85 LEU A N 1
ATOM 688 C CA . LEU A 1 85 ? 3.167 -10.590 7.771 1.00 96.81 85 LEU A CA 1
ATOM 689 C C . LEU A 1 85 ? 2.152 -11.222 6.810 1.00 96.81 85 LEU A C 1
ATOM 691 O O . LEU A 1 85 ? 0.966 -11.239 7.109 1.00 96.81 85 LEU A O 1
ATOM 695 N N . VAL A 1 86 ? 2.619 -11.745 5.674 1.00 95.62 86 VAL A N 1
ATOM 696 C CA . VAL A 1 86 ? 1.785 -12.405 4.668 1.00 95.62 86 VAL A CA 1
ATOM 697 C C . VAL A 1 86 ? 1.663 -13.883 5.036 1.00 95.62 86 VAL A C 1
ATOM 699 O O . VAL A 1 86 ? 2.608 -14.651 4.858 1.00 95.62 86 VAL A O 1
ATOM 702 N N . GLY A 1 87 ? 0.513 -14.260 5.592 1.00 89.81 87 GLY A N 1
ATOM 703 C CA . GLY A 1 87 ? 0.117 -15.656 5.804 1.00 89.81 87 GLY A CA 1
ATOM 704 C C . GLY A 1 87 ? -0.596 -16.256 4.588 1.00 89.81 87 GLY A C 1
ATOM 705 O O . GLY A 1 87 ? -0.883 -15.544 3.628 1.00 89.81 87 GLY A O 1
ATOM 706 N N . ASP A 1 88 ? -0.934 -17.545 4.659 1.00 85.50 88 ASP A N 1
ATOM 707 C CA . ASP A 1 88 ? -1.528 -18.299 3.539 1.00 85.50 88 ASP A CA 1
ATOM 708 C C . ASP A 1 88 ? -2.852 -17.700 3.027 1.00 85.50 88 ASP A C 1
ATOM 710 O O . ASP A 1 88 ? -3.104 -17.696 1.826 1.00 85.50 88 ASP A O 1
ATOM 714 N N . ASP A 1 89 ? -3.658 -17.125 3.925 1.00 87.31 89 ASP A N 1
ATOM 715 C CA . ASP A 1 89 ? -4.952 -16.502 3.604 1.00 87.31 89 ASP A CA 1
ATOM 716 C C . ASP A 1 89 ? -4.855 -14.985 3.342 1.00 87.31 89 ASP A C 1
ATOM 718 O O . ASP A 1 89 ? -5.865 -14.278 3.333 1.00 87.31 89 ASP A O 1
ATOM 722 N N . SER A 1 90 ? -3.641 -14.441 3.203 1.00 92.12 90 SER A N 1
ATOM 723 C CA . SER A 1 90 ? -3.458 -13.004 2.974 1.00 92.12 90 SER A CA 1
ATOM 724 C C . SER A 1 90 ? -3.773 -12.624 1.536 1.00 92.12 90 SER A C 1
ATOM 726 O O . SER A 1 90 ? -3.275 -13.228 0.588 1.00 92.12 90 SER A O 1
ATOM 728 N N . ASP A 1 91 ? -4.529 -11.544 1.368 1.00 97.75 91 ASP A N 1
ATOM 729 C CA . ASP A 1 91 ? -4.796 -10.998 0.047 1.00 97.75 91 ASP A CA 1
ATOM 730 C C . ASP A 1 91 ? -3.578 -10.219 -0.470 1.00 97.75 91 ASP A C 1
ATOM 732 O O . ASP A 1 91 ? -3.175 -9.205 0.110 1.00 97.75 91 ASP A O 1
ATOM 736 N N . VAL A 1 92 ? -3.012 -10.670 -1.591 1.00 98.31 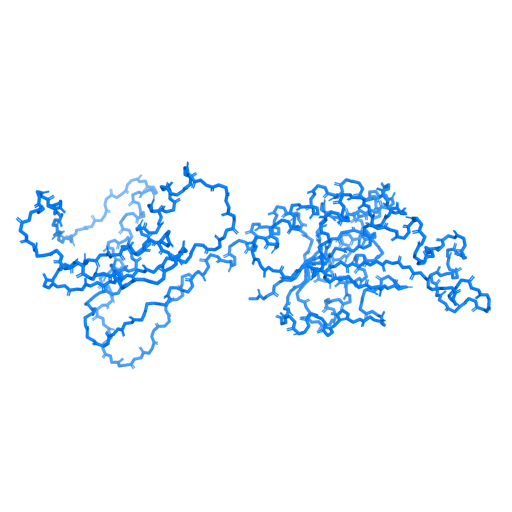92 VAL A N 1
ATOM 737 C CA . VAL A 1 92 ? -1.909 -9.995 -2.288 1.00 98.31 92 VAL A CA 1
ATOM 738 C C . VAL A 1 92 ? -2.332 -9.675 -3.717 1.00 98.31 92 VAL A C 1
ATOM 740 O O . VAL A 1 92 ? -2.642 -10.566 -4.506 1.00 98.31 92 VAL A O 1
ATOM 743 N N . VAL A 1 93 ? -2.351 -8.387 -4.055 1.00 98.56 93 VAL A N 1
ATOM 744 C CA . VAL A 1 93 ? -2.767 -7.887 -5.367 1.00 98.56 93 VAL A CA 1
ATOM 745 C C . VAL A 1 93 ? -1.544 -7.570 -6.223 1.00 98.56 93 VAL A C 1
ATOM 747 O O . VAL A 1 93 ? -0.786 -6.635 -5.948 1.00 98.56 93 VAL A O 1
ATOM 750 N N . ASP A 1 94 ? -1.381 -8.315 -7.311 1.00 98.06 94 ASP A N 1
ATOM 751 C CA . ASP A 1 94 ? -0.375 -8.021 -8.327 1.00 98.06 94 ASP A CA 1
ATOM 752 C C . ASP A 1 94 ? -0.785 -6.823 -9.188 1.00 98.06 94 ASP A C 1
ATOM 754 O O . ASP A 1 94 ? -1.894 -6.768 -9.726 1.00 98.06 94 ASP A O 1
ATOM 758 N N . LYS A 1 95 ? 0.148 -5.895 -9.414 1.00 98.31 95 LYS A N 1
ATOM 759 C CA . LYS A 1 95 ? -0.061 -4.746 -10.306 1.00 98.31 95 LYS A CA 1
ATOM 760 C C . LYS A 1 95 ? 1.175 -4.410 -11.129 1.00 98.31 95 LYS A C 1
ATOM 762 O O . LYS A 1 95 ? 2.298 -4.722 -10.751 1.00 98.31 95 LYS A O 1
ATOM 767 N N . ASN A 1 96 ? 0.981 -3.750 -12.265 1.00 97.62 96 ASN A N 1
ATOM 768 C CA . ASN A 1 96 ? 2.060 -3.249 -13.134 1.00 97.62 96 ASN A CA 1
ATOM 769 C C . ASN A 1 96 ? 1.922 -1.740 -13.423 1.00 97.62 96 ASN A C 1
ATOM 771 O O . ASN A 1 96 ? 2.489 -1.221 -14.386 1.00 97.62 96 ASN A O 1
ATOM 775 N N . THR A 1 97 ? 1.160 -1.037 -12.584 1.00 97.88 97 THR A N 1
ATOM 776 C CA . THR A 1 97 ? 0.915 0.411 -12.618 1.00 97.88 97 THR A CA 1
ATOM 777 C C . THR A 1 97 ? 1.106 1.018 -11.225 1.00 97.88 97 THR A C 1
ATOM 779 O O . THR A 1 97 ? 1.284 0.293 -10.238 1.00 97.88 97 THR A O 1
ATOM 782 N N . TYR A 1 98 ? 1.089 2.351 -11.124 1.00 98.56 98 TYR A N 1
ATOM 783 C CA . TYR A 1 98 ? 1.082 3.036 -9.824 1.00 98.56 98 TYR A CA 1
ATOM 784 C C . TYR A 1 98 ? -0.258 2.879 -9.102 1.00 98.56 98 TYR A C 1
ATOM 786 O O . TYR A 1 98 ? -0.269 2.632 -7.902 1.00 98.56 98 TYR A O 1
ATOM 794 N N . ASP A 1 99 ? -1.369 2.973 -9.834 1.00 98.69 99 ASP A N 1
ATOM 795 C CA . ASP A 1 99 ? -2.711 2.752 -9.295 1.00 98.69 99 ASP A CA 1
ATOM 796 C C . ASP A 1 99 ? -2.938 1.258 -9.019 1.00 98.69 99 ASP A C 1
ATOM 798 O O . ASP A 1 99 ? -2.856 0.449 -9.948 1.00 98.69 99 ASP A O 1
ATOM 802 N N . ALA A 1 100 ? -3.224 0.895 -7.765 1.00 98.69 100 ALA A N 1
ATOM 803 C CA . ALA A 1 100 ? -3.535 -0.477 -7.372 1.00 98.69 100 ALA A CA 1
ATOM 804 C C . ALA A 1 100 ? -4.924 -0.963 -7.802 1.00 98.69 100 ALA A C 1
ATOM 806 O O . ALA A 1 100 ? -5.181 -2.160 -7.717 1.00 98.69 100 ALA A O 1
ATOM 807 N N . PHE A 1 101 ? -5.805 -0.082 -8.282 1.00 98.69 101 PHE A N 1
ATOM 808 C CA . PHE A 1 101 ? -7.121 -0.453 -8.810 1.00 98.69 101 PHE A CA 1
ATOM 809 C C . PHE A 1 101 ? -7.110 -0.752 -10.312 1.00 98.69 101 PHE A C 1
ATOM 811 O O . PHE A 1 101 ? -8.044 -1.364 -10.832 1.00 98.69 101 PHE A O 1
ATOM 818 N N . LEU A 1 102 ? -6.097 -0.279 -11.040 1.00 98.00 102 LEU A N 1
ATOM 819 C CA . LEU A 1 102 ? -6.086 -0.350 -12.495 1.00 98.00 102 LEU A CA 1
ATOM 820 C C . LEU A 1 102 ? -5.694 -1.754 -12.970 1.00 98.00 102 LEU A C 1
ATOM 822 O O . LEU A 1 102 ? -4.559 -2.181 -12.786 1.00 98.00 102 LEU A O 1
ATOM 826 N N . ASN A 1 103 ? -6.627 -2.437 -13.642 1.00 95.62 103 ASN A N 1
ATOM 827 C CA . ASN A 1 103 ? -6.459 -3.804 -14.155 1.00 95.62 103 ASN A CA 1
ATOM 828 C C . ASN A 1 103 ? -6.110 -4.838 -13.067 1.00 95.62 103 ASN A C 1
ATOM 830 O O . ASN A 1 103 ? -5.352 -5.774 -13.319 1.00 95.62 103 ASN A O 1
ATOM 834 N N . THR A 1 104 ? -6.662 -4.673 -11.864 1.00 98.31 104 THR A N 1
ATOM 835 C CA . THR A 1 104 ? -6.492 -5.605 -10.742 1.00 98.31 104 THR A CA 1
ATOM 836 C C . THR A 1 104 ? -7.846 -6.060 -10.195 1.00 98.31 104 THR A C 1
ATOM 838 O O . THR A 1 104 ? -8.901 -5.557 -10.586 1.00 98.31 104 THR A O 1
ATOM 841 N N . ASN A 1 105 ? -7.823 -6.996 -9.249 1.00 97.88 105 ASN A N 1
ATOM 842 C CA . ASN A 1 105 ? -8.993 -7.432 -8.489 1.00 97.88 105 ASN A CA 1
ATOM 843 C C . ASN A 1 105 ? -9.209 -6.638 -7.182 1.00 97.88 105 ASN A C 1
ATOM 845 O O . ASN A 1 105 ? -9.995 -7.074 -6.346 1.00 97.88 105 ASN A O 1
ATOM 849 N N . LEU A 1 106 ? -8.559 -5.481 -6.982 1.00 98.69 106 LEU A N 1
ATOM 850 C CA . LEU A 1 106 ? -8.678 -4.737 -5.719 1.00 98.69 106 LEU A CA 1
ATOM 851 C C . LEU A 1 106 ? -10.098 -4.200 -5.468 1.00 98.69 106 LEU A C 1
ATOM 853 O O . LEU A 1 106 ? -10.569 -4.262 -4.337 1.00 98.69 106 LEU A O 1
ATOM 857 N N . VAL A 1 107 ? -10.792 -3.705 -6.505 1.00 98.56 107 VAL A N 1
ATOM 858 C CA . VAL A 1 107 ? -12.194 -3.246 -6.385 1.00 98.56 107 VAL A CA 1
ATOM 859 C C . VAL A 1 107 ? -13.105 -4.368 -5.869 1.00 98.56 107 VAL A C 1
ATOM 861 O O . VAL A 1 107 ? -13.639 -4.209 -4.771 1.00 98.56 107 VAL A O 1
ATOM 864 N N . PRO A 1 108 ? -13.252 -5.509 -6.577 1.00 98.12 108 PRO A N 1
ATOM 865 C CA . PRO A 1 108 ? -14.153 -6.562 -6.121 1.00 98.12 108 PRO A CA 1
ATOM 866 C C . PRO A 1 108 ? -13.731 -7.143 -4.767 1.00 98.12 108 PRO A C 1
ATOM 868 O O . PRO A 1 108 ? -14.588 -7.530 -3.984 1.00 98.12 108 PRO A O 1
ATOM 871 N N . LEU A 1 109 ? -12.433 -7.154 -4.445 1.00 98.00 109 LEU A N 1
ATOM 872 C CA . LEU A 1 109 ? -11.945 -7.606 -3.143 1.00 98.00 109 LEU A CA 1
ATOM 873 C C . LEU A 1 109 ? -12.406 -6.699 -1.989 1.00 98.00 109 LEU A C 1
ATOM 875 O O . LEU A 1 109 ? -12.792 -7.186 -0.926 1.00 98.00 109 LEU A O 1
ATOM 879 N N . LEU A 1 110 ? -12.360 -5.378 -2.177 1.00 98.44 110 LEU A N 1
ATOM 880 C CA . LEU A 1 110 ? -12.841 -4.420 -1.180 1.00 98.44 110 LEU A CA 1
ATOM 881 C C . LEU A 1 110 ? -14.369 -4.451 -1.059 1.00 98.44 110 LEU A C 1
ATOM 883 O O . LEU A 1 110 ? -14.886 -4.372 0.058 1.00 98.44 110 LEU A O 1
ATOM 887 N N . GLU A 1 111 ? -15.078 -4.598 -2.180 1.00 97.81 111 GLU A N 1
ATOM 888 C CA . GLU A 1 111 ? -16.542 -4.702 -2.226 1.00 97.81 111 GLU A CA 1
ATOM 889 C C . GLU A 1 111 ? -17.058 -5.980 -1.554 1.00 97.81 111 GLU A C 1
ATOM 891 O O . GLU A 1 111 ? -17.951 -5.896 -0.712 1.00 97.81 111 GLU A O 1
ATOM 896 N N . ASP A 1 112 ? -16.463 -7.141 -1.846 1.00 97.38 112 ASP A N 1
ATOM 897 C CA . ASP A 1 112 ? -16.797 -8.425 -1.209 1.00 97.38 112 ASP A CA 1
ATOM 898 C C . ASP A 1 112 ? -16.590 -8.363 0.309 1.00 97.38 112 ASP A C 1
ATOM 900 O O . ASP A 1 112 ? -17.426 -8.785 1.113 1.00 97.38 112 ASP A O 1
ATOM 904 N N . LYS A 1 113 ? -15.508 -7.704 0.729 1.00 95.50 113 LYS A N 1
ATOM 905 C CA . LYS A 1 113 ? -15.255 -7.449 2.143 1.00 95.50 113 LYS A CA 1
ATOM 906 C C . LYS A 1 113 ? -16.113 -6.316 2.702 1.00 95.50 113 LYS A C 1
ATOM 908 O O . LYS A 1 113 ? -15.980 -6.053 3.893 1.00 95.50 113 LYS A O 1
ATOM 913 N N . GLY A 1 114 ? -16.989 -5.666 1.939 1.00 96.69 114 GLY A N 1
ATOM 914 C CA . GLY A 1 114 ? -17.873 -4.594 2.405 1.00 96.69 114 GLY A CA 1
ATOM 915 C C . GLY A 1 114 ? -17.119 -3.397 2.984 1.00 96.69 114 GLY A C 1
ATOM 916 O O . GLY A 1 114 ? -17.538 -2.850 4.002 1.00 96.69 114 GLY A O 1
ATOM 917 N N . VAL A 1 115 ? -15.959 -3.063 2.416 1.00 98.06 115 VAL A N 1
ATOM 918 C CA . VAL A 1 115 ? -15.092 -1.979 2.889 1.00 98.06 115 VAL A CA 1
ATOM 919 C C . VAL A 1 115 ? -15.666 -0.622 2.489 1.00 98.06 115 VAL A C 1
ATOM 921 O O . VAL A 1 115 ? -15.989 -0.383 1.331 1.00 98.06 115 VAL A O 1
ATOM 924 N N . GLU A 1 116 ? -15.720 0.287 3.456 1.00 97.81 116 GLU A N 1
ATOM 925 C CA . GLU A 1 116 ? -16.184 1.670 3.301 1.00 97.81 116 GLU A CA 1
ATOM 926 C C . GLU A 1 116 ? -15.022 2.678 3.407 1.00 97.81 116 GLU A C 1
ATOM 928 O O . GLU A 1 116 ? -15.084 3.767 2.835 1.00 97.81 116 GLU A O 1
ATOM 933 N N . ARG A 1 117 ? -13.935 2.304 4.103 1.00 98.50 117 ARG A N 1
ATOM 934 C CA . ARG A 1 117 ? -12.720 3.117 4.257 1.00 98.50 117 ARG A CA 1
ATOM 935 C C . ARG A 1 117 ? -11.460 2.321 3.955 1.00 98.50 117 ARG A C 1
ATOM 937 O O . ARG A 1 117 ? -11.302 1.203 4.443 1.00 98.50 117 ARG A O 1
ATOM 944 N N . VAL A 1 118 ? -10.508 2.936 3.266 1.00 98.81 118 VAL A N 1
ATOM 945 C CA . VAL A 1 118 ? -9.156 2.395 3.099 1.00 98.81 118 VAL A CA 1
ATOM 946 C C . VAL A 1 118 ? -8.116 3.262 3.813 1.00 98.81 118 VAL A C 1
ATOM 948 O O . VAL A 1 118 ? -8.144 4.492 3.772 1.00 98.81 118 VAL A O 1
ATOM 951 N N . VAL A 1 119 ? -7.182 2.608 4.494 1.00 98.88 119 VAL A N 1
ATOM 952 C CA . VAL A 1 119 ? -5.997 3.219 5.101 1.00 98.88 119 VAL A CA 1
ATOM 953 C C . VAL A 1 119 ? -4.798 2.782 4.276 1.00 98.88 119 VAL A C 1
ATOM 955 O O . VAL A 1 119 ? -4.541 1.589 4.172 1.00 98.88 119 VAL A O 1
ATOM 958 N N . VAL A 1 120 ? -4.079 3.725 3.678 1.00 98.94 120 VAL A N 1
ATOM 959 C CA . VAL A 1 120 ? -3.000 3.452 2.722 1.00 98.94 120 VAL A CA 1
ATOM 960 C C . VAL A 1 120 ? -1.646 3.731 3.364 1.00 98.94 120 VAL A C 1
ATOM 962 O O . VAL A 1 120 ? -1.409 4.826 3.879 1.00 98.94 120 VAL A O 1
ATOM 965 N N . CYS A 1 121 ? -0.749 2.750 3.311 1.00 98.88 121 CYS A N 1
ATOM 966 C CA . CYS A 1 121 ? 0.650 2.873 3.715 1.00 98.88 121 CYS A CA 1
ATOM 967 C C . CYS A 1 121 ? 1.578 2.143 2.725 1.00 98.88 121 CYS A C 1
ATOM 969 O O . CYS A 1 121 ? 1.103 1.448 1.829 1.00 98.88 121 CYS A O 1
ATOM 971 N N . GLY A 1 122 ? 2.896 2.293 2.867 1.00 98.81 122 GLY A N 1
ATOM 972 C CA . GLY A 1 122 ? 3.889 1.649 1.999 1.00 98.81 122 GLY A CA 1
ATOM 973 C C . GLY A 1 122 ? 4.685 2.627 1.133 1.00 98.81 122 GLY A C 1
ATOM 974 O O . GLY A 1 122 ? 4.963 3.758 1.544 1.00 98.81 122 GLY A O 1
ATOM 975 N N . VAL A 1 123 ? 5.088 2.208 -0.066 1.00 98.50 123 VAL A N 1
ATOM 976 C CA . VAL A 1 123 ? 5.967 3.005 -0.938 1.00 98.50 123 VAL A CA 1
ATOM 977 C C . VAL A 1 123 ? 5.529 3.008 -2.408 1.00 98.50 123 VAL A C 1
ATOM 979 O O . VAL A 1 123 ? 4.906 2.076 -2.892 1.00 98.50 123 VAL A O 1
ATOM 982 N N . MET A 1 124 ? 5.834 4.047 -3.189 1.00 98.44 124 MET A N 1
ATOM 983 C CA . MET A 1 124 ? 6.325 5.363 -2.755 1.00 98.44 124 MET A CA 1
ATOM 984 C C . MET A 1 124 ? 5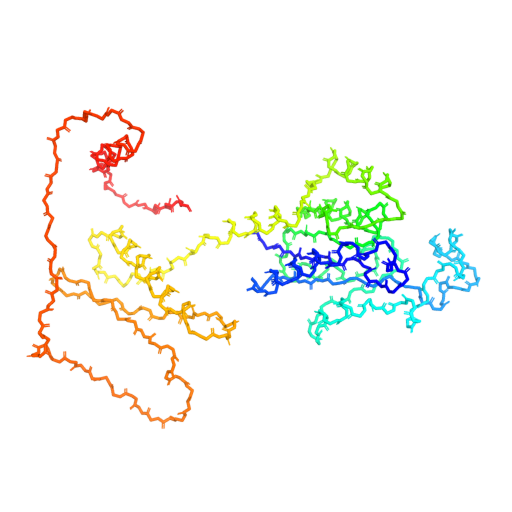.158 6.310 -2.467 1.00 98.44 124 MET A C 1
ATOM 986 O O . MET A 1 124 ? 4.123 6.242 -3.132 1.00 98.44 124 MET A O 1
ATOM 990 N N . THR A 1 125 ? 5.363 7.231 -1.526 1.00 98.75 125 THR A N 1
ATOM 991 C CA . THR A 1 125 ? 4.355 8.204 -1.071 1.00 98.75 125 THR A CA 1
ATOM 992 C C . THR A 1 125 ? 3.779 8.972 -2.256 1.00 98.75 125 THR A C 1
ATOM 994 O O . THR A 1 125 ? 2.586 8.883 -2.494 1.00 98.75 125 THR A O 1
ATOM 997 N N . ASP A 1 126 ? 4.642 9.602 -3.054 1.00 98.12 126 ASP A N 1
ATOM 998 C CA . ASP A 1 126 ? 4.329 10.445 -4.217 1.00 98.12 126 ASP A CA 1
ATOM 999 C C . ASP A 1 126 ? 4.073 9.670 -5.521 1.00 98.12 126 ASP A C 1
ATOM 1001 O O . ASP A 1 126 ? 3.860 10.276 -6.570 1.00 98.12 126 ASP A O 1
ATOM 1005 N N . CYS A 1 127 ? 4.107 8.333 -5.481 1.00 98.25 127 CYS A N 1
ATOM 1006 C CA . CYS A 1 127 ? 3.795 7.478 -6.629 1.00 98.25 127 CYS A CA 1
ATOM 1007 C C . CYS A 1 127 ? 2.647 6.521 -6.283 1.00 98.25 127 CYS A C 1
ATOM 1009 O O . CYS A 1 127 ? 1.487 6.931 -6.294 1.00 98.25 127 CYS A O 1
ATOM 1011 N N . CYS A 1 128 ? 2.943 5.249 -5.996 1.00 98.69 128 CYS A N 1
ATOM 1012 C CA . CYS A 1 128 ? 1.936 4.201 -5.830 1.00 98.69 128 CYS A CA 1
ATOM 1013 C C . CYS A 1 128 ? 0.947 4.481 -4.692 1.00 98.69 128 CYS A C 1
ATOM 1015 O O . CYS A 1 128 ? -0.255 4.292 -4.885 1.00 98.69 128 CYS A O 1
ATOM 1017 N N . CYS A 1 129 ? 1.423 4.959 -3.536 1.00 98.81 129 CYS A N 1
ATOM 1018 C CA . CYS A 1 129 ? 0.567 5.209 -2.376 1.00 98.81 129 CYS A CA 1
ATOM 1019 C C . CYS A 1 129 ? -0.435 6.330 -2.655 1.00 98.81 129 CYS A C 1
ATOM 1021 O O . CYS A 1 129 ? -1.640 6.105 -2.575 1.00 98.81 129 CYS A O 1
ATOM 1023 N N . GLU A 1 130 ? 0.039 7.520 -3.030 1.00 98.50 130 GLU A N 1
ATOM 1024 C CA . GLU A 1 130 ? -0.835 8.656 -3.322 1.00 98.50 130 GLU A CA 1
ATOM 1025 C C . GLU A 1 130 ? -1.728 8.398 -4.540 1.00 98.50 130 GLU A C 1
ATOM 1027 O O . GLU A 1 130 ? -2.910 8.731 -4.497 1.00 98.50 130 GLU A O 1
ATOM 1032 N N . THR A 1 131 ? -1.218 7.769 -5.605 1.00 98.81 131 THR A N 1
ATOM 1033 C CA . THR A 1 131 ? -2.046 7.438 -6.781 1.00 98.81 131 THR A CA 1
ATOM 1034 C C . THR A 1 131 ? -3.193 6.511 -6.388 1.00 98.81 131 THR A C 1
ATOM 1036 O O . THR A 1 131 ? -4.345 6.774 -6.735 1.00 98.81 131 THR A O 1
ATOM 1039 N N . THR A 1 132 ? -2.896 5.460 -5.620 1.00 98.88 132 THR A N 1
ATOM 1040 C CA . THR A 1 132 ? -3.912 4.522 -5.125 1.00 98.88 132 THR A CA 1
ATOM 1041 C C . THR A 1 132 ? -4.887 5.219 -4.181 1.00 98.88 132 THR A C 1
ATOM 1043 O O . THR A 1 132 ? -6.092 5.044 -4.321 1.00 98.88 132 THR A O 1
ATOM 1046 N N . ALA A 1 133 ? -4.406 6.069 -3.271 1.00 98.8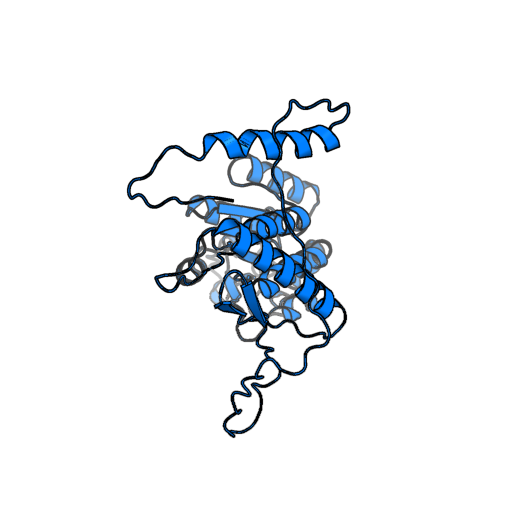1 133 ALA A N 1
ATOM 1047 C CA . ALA A 1 133 ? -5.261 6.809 -2.348 1.00 98.81 133 ALA A CA 1
ATOM 1048 C C . ALA A 1 133 ? -6.212 7.776 -3.083 1.00 98.81 133 ALA A C 1
ATOM 1050 O O . ALA A 1 133 ? -7.411 7.810 -2.812 1.00 98.81 133 ALA A O 1
ATOM 1051 N N . ARG A 1 134 ? -5.715 8.518 -4.079 1.00 98.69 134 ARG A N 1
ATOM 1052 C CA . ARG A 1 134 ? -6.548 9.391 -4.924 1.00 98.69 134 ARG A CA 1
ATOM 1053 C C . ARG A 1 134 ? -7.569 8.591 -5.736 1.00 98.69 134 ARG A C 1
ATOM 1055 O O . ARG A 1 134 ? -8.715 9.017 -5.862 1.00 98.69 134 ARG A O 1
ATOM 1062 N N . SER A 1 135 ? -7.171 7.434 -6.270 1.00 98.69 135 SER A N 1
ATOM 1063 C CA . SER A 1 135 ? -8.073 6.525 -6.990 1.00 98.69 135 SER A CA 1
ATOM 1064 C C . SER A 1 135 ? -9.165 5.984 -6.063 1.00 98.69 135 SER A C 1
ATOM 1066 O O . SER A 1 135 ? -10.336 6.014 -6.432 1.00 98.69 135 SER A O 1
ATOM 1068 N N . ALA A 1 136 ? -8.822 5.596 -4.830 1.00 98.75 136 ALA A N 1
ATOM 1069 C CA . ALA A 1 136 ? -9.790 5.156 -3.827 1.00 98.75 136 ALA A CA 1
ATOM 1070 C C . ALA A 1 136 ? -10.808 6.256 -3.484 1.00 98.75 136 ALA A C 1
ATOM 1072 O O . ALA A 1 136 ? -12.015 6.013 -3.524 1.00 98.75 136 ALA A O 1
ATOM 1073 N N . PHE A 1 137 ? -10.329 7.479 -3.239 1.00 98.62 137 PHE A N 1
ATOM 1074 C CA . PHE A 1 137 ? -11.181 8.644 -2.996 1.00 98.62 137 PHE A CA 1
ATOM 1075 C C . PHE A 1 137 ? -12.155 8.890 -4.156 1.00 98.62 137 PHE A C 1
ATOM 1077 O O . PHE A 1 137 ? -13.362 8.985 -3.946 1.00 98.62 137 PHE A O 1
ATOM 1084 N N . ASN A 1 138 ? -11.653 8.918 -5.394 1.00 98.50 138 ASN A N 1
ATOM 1085 C CA . ASN A 1 138 ? -12.478 9.142 -6.587 1.00 98.50 138 ASN A CA 1
ATOM 1086 C C . ASN A 1 138 ? -13.511 8.029 -6.830 1.00 98.50 138 ASN A C 1
ATOM 1088 O O . ASN A 1 138 ? -14.481 8.239 -7.555 1.00 98.50 138 ASN A O 1
ATOM 1092 N N . ARG A 1 139 ? -13.301 6.848 -6.244 1.00 98.25 139 ARG A N 1
ATOM 1093 C CA . ARG A 1 139 ? -14.216 5.701 -6.306 1.00 98.25 139 ARG A CA 1
ATOM 1094 C C . ARG A 1 139 ? -15.212 5.661 -5.146 1.00 98.25 139 ARG A C 1
ATOM 1096 O O . ARG A 1 139 ? -16.083 4.801 -5.146 1.00 98.25 139 ARG A O 1
ATOM 1103 N N . GLY A 1 140 ? -15.120 6.597 -4.201 1.00 97.88 140 GLY A N 1
ATOM 1104 C CA . GLY A 1 140 ? -16.088 6.770 -3.118 1.00 97.88 140 GLY A CA 1
ATOM 1105 C C . GLY A 1 140 ? -15.690 6.157 -1.775 1.00 97.88 140 GLY A C 1
ATOM 1106 O O . GLY A 1 140 ? -16.488 6.226 -0.842 1.00 97.88 140 GLY A O 1
ATOM 1107 N N . TRP A 1 141 ? -14.483 5.600 -1.630 1.00 98.50 141 TRP A N 1
ATOM 1108 C CA . TRP A 1 141 ? -13.995 5.170 -0.316 1.00 98.50 141 TRP A CA 1
ATOM 1109 C C . TRP A 1 141 ? -13.470 6.357 0.487 1.00 98.50 141 TRP A C 1
ATOM 1111 O O . TRP A 1 141 ? -12.664 7.155 -0.008 1.00 98.50 141 TRP A O 1
ATOM 1121 N N . GLU A 1 142 ? -13.831 6.429 1.772 1.00 98.06 142 GLU A N 1
ATOM 1122 C CA . GLU A 1 142 ? -13.088 7.294 2.687 1.00 98.06 142 GLU A CA 1
ATOM 1123 C C . GLU A 1 142 ? -11.629 6.814 2.710 1.00 98.06 142 GLU A C 1
ATOM 1125 O O . GLU A 1 142 ? -11.361 5.620 2.840 1.00 98.06 142 GLU A O 1
ATOM 1130 N N . THR A 1 143 ? -10.671 7.724 2.545 1.00 98.38 143 THR A N 1
ATOM 1131 C CA . THR A 1 143 ? -9.274 7.331 2.332 1.00 98.38 143 THR A CA 1
ATOM 1132 C C . THR A 1 143 ? -8.334 8.111 3.235 1.00 98.38 143 THR A C 1
ATOM 1134 O O . THR A 1 143 ? -8.287 9.343 3.185 1.00 98.38 143 THR A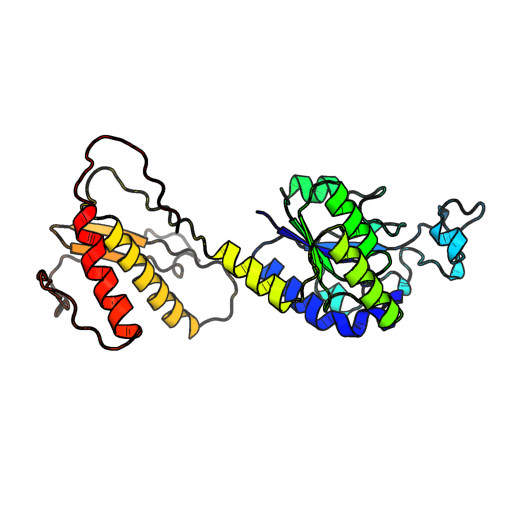 O 1
ATOM 1137 N N . TRP A 1 144 ? -7.547 7.396 4.039 1.00 98.69 144 TRP A N 1
ATOM 1138 C CA . TRP A 1 144 ? -6.484 7.973 4.865 1.00 98.69 144 TRP A CA 1
ATOM 1139 C C . TRP A 1 144 ? -5.119 7.569 4.320 1.00 98.69 144 TRP A C 1
ATOM 1141 O O . TRP A 1 144 ? -4.888 6.389 4.061 1.00 98.69 144 TRP A O 1
ATOM 1151 N N . LEU A 1 145 ? -4.203 8.529 4.202 1.00 98.69 145 LEU A N 1
ATOM 1152 C CA . LEU A 1 145 ? -2.810 8.268 3.835 1.00 98.69 145 LEU A CA 1
ATOM 1153 C C . LEU A 1 145 ? -1.928 8.368 5.084 1.00 98.69 145 LEU A C 1
ATOM 1155 O O . LEU A 1 145 ? -1.942 9.393 5.771 1.00 98.69 145 LEU A O 1
ATOM 1159 N N . VAL A 1 146 ? -1.191 7.304 5.411 1.00 98.81 146 VAL A N 1
ATOM 1160 C CA . VAL A 1 146 ? -0.456 7.243 6.682 1.00 98.81 146 VAL A CA 1
ATOM 1161 C C . VAL A 1 146 ? 0.949 7.818 6.538 1.00 98.81 146 VAL A C 1
ATOM 1163 O O . VAL A 1 146 ? 1.821 7.182 5.953 1.00 98.81 146 VAL A O 1
ATOM 1166 N N . SER A 1 147 ? 1.179 9.010 7.084 1.00 98.56 147 SER A N 1
ATOM 1167 C CA . SER A 1 147 ? 2.394 9.800 6.857 1.00 98.56 147 SER A CA 1
ATOM 1168 C C . SER A 1 147 ? 3.665 9.105 7.345 1.00 98.56 147 SER A C 1
ATOM 1170 O O . SER A 1 147 ? 4.629 8.999 6.600 1.00 98.56 147 SER A O 1
ATOM 1172 N N . ASP A 1 148 ? 3.662 8.557 8.556 1.00 98.69 148 ASP A N 1
ATOM 1173 C CA . ASP A 1 148 ? 4.827 7.892 9.161 1.00 98.69 148 ASP A CA 1
ATOM 1174 C C . ASP A 1 148 ? 4.958 6.399 8.800 1.00 98.69 148 ASP A C 1
ATOM 1176 O O . ASP A 1 148 ? 5.928 5.750 9.190 1.00 98.69 148 ASP A O 1
ATOM 1180 N N . ALA A 1 149 ? 3.998 5.853 8.050 1.00 98.75 149 ALA A N 1
ATOM 1181 C CA . ALA A 1 149 ? 4.041 4.505 7.483 1.00 98.75 149 ALA A CA 1
ATOM 1182 C C . ALA A 1 149 ? 4.159 4.533 5.948 1.00 98.75 149 ALA A C 1
ATOM 1184 O O . ALA A 1 149 ? 3.985 3.504 5.294 1.00 98.75 149 ALA A O 1
ATOM 1185 N N . CYS A 1 150 ? 4.464 5.698 5.374 1.00 98.75 150 CYS A N 1
ATOM 1186 C CA . CYS A 1 150 ? 4.817 5.857 3.972 1.00 98.75 150 CYS A CA 1
ATOM 1187 C C . CYS A 1 150 ? 6.279 6.288 3.819 1.00 98.75 150 CYS A C 1
ATOM 1189 O O . CYS A 1 150 ? 6.837 6.954 4.687 1.00 98.75 150 CYS A O 1
ATOM 1191 N N . GLY A 1 151 ? 6.887 5.947 2.683 1.00 98.31 151 GLY A N 1
ATOM 1192 C CA . GLY A 1 151 ? 8.250 6.366 2.335 1.00 98.31 151 GLY A CA 1
ATOM 1193 C C . GLY A 1 151 ? 8.375 6.819 0.882 1.00 98.31 151 GLY A C 1
ATOM 1194 O O . GLY A 1 151 ? 7.505 6.533 0.062 1.00 98.31 151 GLY A O 1
ATOM 1195 N N . SER A 1 152 ? 9.426 7.564 0.547 1.00 98.25 152 SER A N 1
ATOM 1196 C CA . SER A 1 152 ? 9.743 8.004 -0.822 1.00 98.25 152 SER A CA 1
ATOM 1197 C C . SER A 1 152 ? 11.262 8.150 -0.987 1.00 98.25 152 SER A C 1
ATOM 1199 O O . SER A 1 152 ? 12.007 8.050 -0.012 1.00 98.25 152 SER A O 1
ATOM 1201 N N . ALA A 1 153 ? 11.724 8.397 -2.213 1.00 96.31 153 ALA A N 1
ATOM 1202 C CA . ALA A 1 153 ? 13.128 8.610 -2.550 1.00 96.31 153 ALA A CA 1
ATOM 1203 C C . ALA A 1 153 ? 13.759 9.810 -1.819 1.00 96.31 153 ALA A C 1
ATOM 1205 O O . ALA A 1 153 ? 14.967 9.827 -1.589 1.00 96.31 153 ALA A O 1
ATOM 1206 N N . SER A 1 154 ? 12.964 10.809 -1.424 1.00 97.88 154 SER A N 1
ATOM 1207 C CA . SER A 1 154 ? 13.435 11.924 -0.601 1.00 97.88 154 SER A CA 1
ATOM 1208 C C . SER A 1 154 ? 12.355 12.452 0.341 1.00 97.88 154 SER A C 1
ATOM 1210 O O . SER A 1 154 ? 11.157 12.391 0.054 1.00 97.88 154 SER A O 1
ATOM 1212 N N . LYS A 1 155 ? 12.790 13.056 1.453 1.00 97.25 155 LYS A N 1
ATOM 1213 C CA . LYS A 1 155 ? 11.898 13.722 2.413 1.00 97.25 155 LYS A CA 1
ATOM 1214 C C . LYS A 1 155 ? 11.068 14.833 1.756 1.00 97.25 155 LYS A C 1
ATOM 1216 O O . LYS A 1 155 ? 9.883 14.955 2.034 1.00 97.25 155 LYS A O 1
ATOM 1221 N N . ALA A 1 156 ? 11.668 15.600 0.843 1.00 98.38 156 ALA A N 1
ATOM 1222 C CA . ALA A 1 156 ? 10.977 16.683 0.147 1.00 98.38 156 ALA A CA 1
ATOM 1223 C C . ALA A 1 156 ? 9.832 16.173 -0.750 1.00 98.38 156 ALA A C 1
ATOM 1225 O O . ALA A 1 156 ? 8.752 16.764 -0.761 1.00 98.38 156 ALA A O 1
ATOM 1226 N N . GLN A 1 157 ? 10.042 15.068 -1.477 1.00 98.06 157 GLN A N 1
ATOM 1227 C CA . GLN A 1 157 ? 8.986 14.432 -2.274 1.00 98.06 157 GLN A CA 1
ATOM 1228 C C . GLN A 1 157 ? 7.859 13.897 -1.393 1.00 98.06 157 GLN A C 1
ATOM 1230 O O . GLN A 1 157 ? 6.691 14.184 -1.652 1.00 98.06 157 GLN A O 1
ATOM 1235 N N . HIS A 1 158 ? 8.224 13.185 -0.325 1.00 98.50 158 HIS A N 1
ATOM 1236 C CA . HIS A 1 158 ? 7.284 12.658 0.659 1.00 98.50 158 HIS A CA 1
ATOM 1237 C C . HIS A 1 158 ? 6.377 13.760 1.232 1.00 98.50 158 HIS A C 1
ATOM 1239 O O . HIS A 1 158 ? 5.156 13.683 1.120 1.00 98.50 158 HIS A O 1
ATOM 1245 N N . GLU A 1 159 ? 6.957 14.839 1.763 1.00 98.38 159 GLU A N 1
ATOM 1246 C CA . GLU A 1 159 ? 6.193 15.939 2.366 1.00 98.38 159 GLU A CA 1
ATOM 1247 C C . GLU A 1 159 ? 5.317 16.689 1.356 1.00 98.38 159 GLU A C 1
ATOM 1249 O O . GLU A 1 159 ? 4.205 17.107 1.686 1.00 98.38 159 GLU A O 1
ATOM 1254 N N . ARG A 1 160 ? 5.798 16.872 0.119 1.00 98.44 160 ARG A N 1
ATOM 1255 C CA . ARG A 1 160 ? 5.012 17.519 -0.940 1.00 98.44 160 ARG A CA 1
ATOM 1256 C C . ARG A 1 160 ? 3.775 16.698 -1.295 1.00 98.44 160 ARG A C 1
ATOM 1258 O O . ARG A 1 160 ? 2.703 17.278 -1.460 1.00 98.44 160 ARG A O 1
ATOM 1265 N N . SER A 1 161 ? 3.934 15.383 -1.416 1.00 98.38 161 SER A N 1
ATOM 1266 C CA . SER A 1 161 ? 2.837 14.460 -1.706 1.00 98.38 161 SER A CA 1
ATOM 1267 C C . SER A 1 161 ? 1.782 14.480 -0.607 1.00 98.38 161 SER A C 1
ATOM 1269 O O . SER A 1 161 ? 0.615 14.731 -0.899 1.00 98.38 161 SER A O 1
ATOM 1271 N N . LEU A 1 162 ? 2.193 14.369 0.661 1.00 98.56 162 LEU A N 1
ATOM 1272 C CA . LEU A 1 162 ? 1.274 14.445 1.801 1.00 98.56 162 LEU A CA 1
ATOM 1273 C C . LEU A 1 162 ? 0.449 15.742 1.793 1.00 98.56 162 LEU A C 1
ATOM 1275 O O . LEU A 1 162 ? -0.776 15.692 1.877 1.00 98.56 162 LEU A O 1
ATOM 1279 N N . LYS A 1 163 ? 1.102 16.895 1.599 1.00 98.25 163 LYS A N 1
ATOM 1280 C CA . LYS A 1 163 ? 0.416 18.197 1.514 1.00 98.25 163 LYS A CA 1
ATOM 1281 C C . LYS A 1 163 ? -0.537 18.281 0.322 1.00 98.25 163 LYS A C 1
ATOM 1283 O O . LYS A 1 163 ? -1.618 18.852 0.435 1.00 98.25 163 LYS A O 1
ATOM 1288 N N . SER A 1 164 ? -0.137 17.743 -0.833 1.00 97.69 164 SER A N 1
ATOM 1289 C CA . SER A 1 164 ? -0.986 17.754 -2.027 1.00 97.69 164 SER A CA 1
ATOM 1290 C C . SER A 1 164 ? -2.208 16.853 -1.868 1.00 97.69 164 SER A C 1
ATOM 1292 O O . SER A 1 164 ? -3.291 17.228 -2.320 1.00 97.69 164 SER A O 1
ATOM 1294 N N . TYR A 1 165 ? -2.040 15.698 -1.226 1.00 98.44 165 TYR A N 1
ATOM 1295 C CA . TYR A 1 165 ? -3.122 14.773 -0.923 1.00 98.44 165 TYR A CA 1
ATOM 1296 C C . TYR A 1 165 ? -4.124 15.392 0.063 1.00 98.44 165 TYR A C 1
ATOM 1298 O O . TYR A 1 165 ? -5.322 15.414 -0.216 1.00 98.44 165 TYR A O 1
ATOM 1306 N N . GLU A 1 166 ? -3.637 15.978 1.160 1.00 97.56 166 GLU A N 1
ATOM 1307 C CA . GLU A 1 166 ? -4.480 16.587 2.198 1.00 97.56 166 GLU A CA 1
ATOM 1308 C C . GLU A 1 166 ? -5.329 17.758 1.687 1.00 97.56 166 GLU A C 1
ATOM 1310 O O . GLU A 1 166 ? -6.464 17.937 2.119 1.00 97.56 166 GLU A O 1
ATOM 1315 N N . PHE A 1 167 ? -4.810 18.534 0.732 1.00 97.12 167 PHE A N 1
ATOM 1316 C CA . PHE A 1 167 ? -5.530 19.678 0.173 1.00 97.12 167 PHE A CA 1
ATOM 1317 C C . PHE A 1 167 ? -6.810 19.290 -0.586 1.00 97.12 167 PHE A C 1
ATOM 1319 O O . PHE A 1 167 ? -7.791 20.029 -0.540 1.00 97.12 167 PHE A O 1
ATOM 1326 N N . GLY A 1 168 ? -6.786 18.177 -1.328 1.00 92.81 168 GLY A N 1
ATOM 1327 C CA . GLY A 1 168 ? -7.827 17.866 -2.317 1.00 92.81 168 GLY A CA 1
ATOM 1328 C C . GLY A 1 168 ? -8.570 16.548 -2.122 1.00 92.81 168 GLY A C 1
ATOM 1329 O O . GLY A 1 168 ? -9.534 16.313 -2.845 1.00 92.81 168 GLY A O 1
ATOM 1330 N N . PHE A 1 169 ? -8.119 15.682 -1.211 1.00 97.19 169 PHE A N 1
ATOM 1331 C CA . PHE A 1 169 ? -8.619 14.309 -1.100 1.00 97.19 169 PHE A CA 1
ATOM 1332 C C . PHE A 1 169 ? -9.025 13.992 0.339 1.00 97.19 169 PHE A C 1
ATOM 1334 O O . PHE A 1 169 ? -10.107 14.374 0.780 1.00 97.19 169 PHE A O 1
ATOM 1341 N N . GLY A 1 170 ? -8.173 13.284 1.077 1.00 95.38 170 GLY A N 1
ATOM 1342 C CA . GLY A 1 170 ? -8.446 12.836 2.437 1.00 95.38 170 GLY A CA 1
ATOM 1343 C C . GLY A 1 170 ? -7.364 13.276 3.418 1.00 95.38 170 GLY A C 1
ATOM 1344 O O . GLY A 1 170 ? -6.329 13.806 3.016 1.00 95.38 170 GLY A O 1
ATOM 1345 N N . PRO A 1 171 ? -7.570 13.035 4.720 1.00 97.69 171 PRO A N 1
ATOM 1346 C CA . PRO A 1 171 ? -6.592 13.409 5.725 1.00 97.69 171 PRO A CA 1
ATOM 1347 C C . PRO A 1 171 ? -5.315 12.580 5.580 1.00 97.69 171 PRO A C 1
ATOM 1349 O O . PRO A 1 171 ? -5.353 11.375 5.293 1.00 97.69 171 PRO A O 1
ATOM 1352 N N . THR A 1 172 ? -4.186 13.218 5.875 1.00 98.25 172 THR A N 1
ATOM 1353 C CA . THR A 1 172 ? -2.971 12.487 6.233 1.00 98.25 172 THR A CA 1
ATOM 1354 C C . THR A 1 172 ? -2.974 12.248 7.737 1.00 98.25 172 THR A C 1
ATOM 1356 O O . THR A 1 172 ? -3.433 13.090 8.508 1.00 98.25 172 THR A O 1
ATOM 1359 N N . ARG A 1 173 ? -2.551 11.063 8.176 1.00 98.38 173 ARG A N 1
ATOM 1360 C CA . ARG A 1 173 ? -2.537 10.700 9.601 1.00 98.38 173 ARG A CA 1
ATOM 1361 C C . ARG A 1 173 ? -1.255 9.979 9.953 1.00 98.38 173 ARG A C 1
ATOM 1363 O O . ARG A 1 173 ? -0.737 9.217 9.150 1.00 98.38 173 ARG A O 1
ATOM 1370 N N . THR A 1 174 ? -0.781 10.149 11.173 1.00 98.81 174 THR A N 1
ATOM 1371 C CA . THR A 1 174 ? 0.238 9.267 11.747 1.00 98.81 174 THR A CA 1
ATOM 1372 C C . THR A 1 174 ? -0.370 7.914 12.113 1.00 98.81 174 THR A C 1
ATOM 1374 O O . THR A 1 174 ? -1.575 7.786 12.360 1.00 98.81 174 THR A O 1
ATOM 1377 N N . THR A 1 175 ? 0.468 6.893 12.235 1.00 98.81 175 THR A N 1
ATOM 1378 C CA . THR A 1 175 ? 0.080 5.545 12.666 1.00 98.81 175 THR A CA 1
ATOM 1379 C C . THR A 1 175 ? -0.646 5.581 14.008 1.00 98.81 175 THR A C 1
ATOM 1381 O O . THR A 1 175 ? -1.678 4.928 14.192 1.00 98.81 175 THR A O 1
ATOM 1384 N N . ARG A 1 176 ? -0.166 6.418 14.935 1.00 98.56 176 ARG A N 1
ATOM 1385 C CA . ARG A 1 176 ? -0.800 6.630 16.241 1.00 98.56 176 ARG A CA 1
ATOM 1386 C C . ARG A 1 176 ? -2.219 7.184 16.110 1.00 98.56 176 ARG A C 1
ATOM 1388 O O . ARG A 1 176 ? -3.116 6.718 16.813 1.00 98.56 176 ARG A O 1
ATOM 1395 N N . GLU A 1 177 ? -2.430 8.171 15.245 1.00 98.50 177 GLU A N 1
ATOM 1396 C CA . GLU A 1 177 ? -3.744 8.792 15.034 1.00 98.50 177 GLU A CA 1
ATOM 1397 C C . GLU A 1 177 ? -4.730 7.837 14.365 1.00 98.50 177 GLU A C 1
ATOM 1399 O O . GLU A 1 177 ? -5.903 7.820 14.745 1.00 98.50 177 GLU A O 1
ATOM 1404 N N . VAL A 1 178 ? -4.265 7.014 13.419 1.00 98.50 178 VAL A N 1
ATOM 1405 C CA . VAL A 1 178 ? -5.081 5.955 12.806 1.00 98.50 178 VAL A CA 1
ATOM 1406 C C . VAL A 1 178 ? -5.566 4.977 13.873 1.00 98.50 178 VAL A C 1
ATOM 1408 O O . VAL A 1 178 ? -6.773 4.779 14.020 1.00 98.50 178 VAL A O 1
ATOM 1411 N N . VAL A 1 179 ? -4.649 4.406 14.661 1.00 97.50 179 VAL A N 1
ATOM 1412 C CA . VAL A 1 179 ? -4.995 3.436 15.715 1.00 97.50 179 VAL A CA 1
ATOM 1413 C C . VAL A 1 179 ? -5.931 4.063 16.750 1.00 97.50 179 VAL A C 1
ATOM 1415 O O . VAL A 1 179 ? -6.930 3.454 17.133 1.00 97.50 179 VAL A O 1
ATOM 1418 N N . ALA A 1 180 ? -5.650 5.291 17.193 1.00 94.56 180 ALA A N 1
ATOM 1419 C CA . ALA A 1 180 ? -6.486 5.981 18.171 1.00 94.56 180 ALA A CA 1
ATOM 1420 C C . ALA A 1 180 ? -7.906 6.249 17.647 1.00 94.56 180 ALA A C 1
ATOM 1422 O O . ALA A 1 180 ? -8.870 6.073 18.393 1.00 94.56 180 ALA A O 1
ATOM 1423 N N . ALA A 1 181 ? -8.049 6.650 16.381 1.00 94.06 181 ALA A N 1
ATOM 1424 C CA . ALA A 1 181 ? -9.353 6.895 15.773 1.00 94.06 181 ALA A CA 1
ATOM 1425 C C . ALA A 1 181 ? -10.166 5.602 15.620 1.00 94.06 181 ALA A C 1
ATOM 1427 O O . ALA A 1 181 ? -11.308 5.542 16.070 1.00 94.06 181 ALA A O 1
ATOM 1428 N N . LEU A 1 182 ? -9.557 4.540 15.084 1.00 92.62 182 LEU A N 1
ATOM 1429 C CA . LEU A 1 182 ? -10.243 3.261 14.865 1.00 92.62 182 LEU A CA 1
ATOM 1430 C C . LEU A 1 182 ? -10.593 2.521 16.168 1.00 92.62 182 LEU A C 1
ATOM 1432 O O . LEU A 1 182 ? -11.524 1.714 16.179 1.00 92.62 182 LEU A O 1
ATOM 1436 N N . ARG A 1 183 ? -9.868 2.772 17.268 1.00 87.75 183 ARG A N 1
ATOM 1437 C CA . ARG A 1 183 ? -10.246 2.281 18.607 1.00 87.75 183 ARG A CA 1
ATOM 1438 C C . ARG A 1 183 ? -11.516 2.955 19.112 1.00 87.75 183 ARG A C 1
ATOM 1440 O O . ARG A 1 183 ? -12.439 2.254 19.505 1.00 87.75 183 ARG A O 1
ATOM 1447 N N . LYS A 1 184 ? -11.598 4.286 19.013 1.00 79.75 184 LYS A N 1
ATOM 1448 C CA . LYS A 1 184 ? -12.797 5.043 19.413 1.00 79.75 184 LYS A CA 1
ATOM 1449 C C . LYS A 1 184 ? -14.040 4.598 18.642 1.00 79.75 184 LYS A C 1
ATOM 1451 O O . LYS A 1 184 ? -15.102 4.474 19.231 1.00 79.75 184 LYS A O 1
ATOM 1456 N N . GLU A 1 185 ? -13.894 4.303 17.351 1.00 80.12 185 GLU A N 1
ATOM 1457 C CA . GLU A 1 185 ? -14.987 3.766 16.527 1.00 80.12 185 GLU A CA 1
ATOM 1458 C C . GLU A 1 185 ? -15.418 2.344 16.943 1.00 80.12 185 GLU A C 1
ATOM 1460 O O . GLU A 1 185 ? -16.567 1.963 16.734 1.00 80.12 185 GLU A O 1
ATOM 1465 N N . GLY A 1 186 ? -14.508 1.551 17.521 1.00 58.16 186 GLY A N 1
ATOM 1466 C CA . GLY A 1 186 ? -14.766 0.183 17.986 1.00 58.16 186 GLY A CA 1
ATOM 1467 C C . GLY A 1 186 ? -15.338 0.078 19.405 1.00 58.16 186 GLY A C 1
ATOM 1468 O O . GLY A 1 186 ? -15.902 -0.959 19.744 1.00 58.16 186 GLY A O 1
ATOM 1469 N N . ASP A 1 187 ? -15.246 1.135 20.218 1.00 44.06 187 ASP A N 1
ATOM 1470 C CA . ASP A 1 187 ? -15.751 1.155 21.602 1.00 44.06 187 ASP A CA 1
ATOM 1471 C C . ASP A 1 187 ? -17.293 1.217 21.695 1.00 44.06 187 ASP A C 1
ATOM 1473 O O . ASP A 1 187 ? -17.863 1.089 22.784 1.00 44.06 187 ASP A O 1
ATOM 1477 N N . HIS A 1 188 ? -17.998 1.314 20.561 1.00 41.00 188 HIS A N 1
ATOM 1478 C CA . HIS A 1 188 ? -19.449 1.130 20.477 1.00 41.00 188 HIS A CA 1
ATOM 1479 C C . HIS A 1 188 ? -19.824 -0.365 20.531 1.00 41.00 188 HIS A C 1
ATOM 1481 O O . HIS A 1 188 ? -20.345 -0.944 19.575 1.00 41.00 188 HIS A O 1
ATOM 1487 N N . PHE A 1 189 ? -19.574 -1.020 21.665 1.00 35.16 189 PHE A N 1
ATOM 1488 C CA . PHE A 1 189 ? -20.101 -2.361 21.919 1.00 35.16 189 PHE A CA 1
ATOM 1489 C C . PHE A 1 189 ? -21.639 -2.325 21.932 1.00 35.16 189 PHE A C 1
ATOM 1491 O O . PHE A 1 189 ? -22.251 -1.793 22.861 1.00 35.16 189 PHE A O 1
ATOM 1498 N N . LYS A 1 190 ? -22.280 -2.946 20.932 1.00 33.81 190 LYS A N 1
ATOM 1499 C CA . LYS A 1 190 ? -23.699 -3.328 21.013 1.00 33.81 190 LYS A CA 1
ATOM 1500 C C . LYS A 1 190 ? -23.846 -4.430 22.062 1.00 33.81 190 LYS A C 1
ATOM 1502 O O . LYS A 1 190 ? -23.651 -5.610 21.778 1.00 33.81 190 LYS A O 1
ATOM 1507 N N . LEU A 1 191 ? -24.195 -4.043 23.284 1.00 33.69 191 LEU A N 1
ATOM 1508 C CA . LEU A 1 191 ? -24.676 -4.975 24.296 1.00 33.69 191 LEU A CA 1
ATOM 1509 C C . LEU A 1 191 ? -26.107 -5.390 23.900 1.00 33.69 191 LEU A C 1
ATOM 1511 O O . LEU A 1 191 ? -27.067 -4.687 24.202 1.00 33.69 191 LEU A O 1
ATOM 1515 N N . ASN A 1 192 ? -26.259 -6.508 23.186 1.00 31.47 192 ASN A N 1
ATOM 1516 C CA . ASN A 1 192 ? -27.574 -7.108 22.946 1.00 31.47 192 ASN A CA 1
ATOM 1517 C C . ASN A 1 192 ? -28.048 -7.773 24.245 1.00 31.47 192 ASN A C 1
ATOM 1519 O O . ASN A 1 192 ? -27.825 -8.962 24.465 1.00 31.47 192 ASN A O 1
ATOM 1523 N N . LEU A 1 193 ? -28.679 -7.001 25.127 1.00 33.62 193 LEU A N 1
ATOM 1524 C CA . LEU A 1 193 ? -29.461 -7.563 26.223 1.00 33.62 193 LEU A CA 1
ATOM 1525 C C . LEU A 1 193 ? -30.759 -8.118 25.624 1.00 33.62 193 LEU A C 1
ATOM 1527 O O . LEU A 1 193 ? -31.648 -7.364 25.233 1.00 33.62 193 LEU A O 1
ATOM 1531 N N . ILE A 1 194 ? -30.850 -9.444 25.508 1.00 30.55 194 ILE A N 1
ATOM 1532 C CA . ILE A 1 194 ? -32.108 -10.120 25.183 1.00 30.55 194 ILE A CA 1
ATOM 1533 C C . ILE A 1 194 ? -32.973 -10.042 26.440 1.00 30.55 194 ILE A C 1
ATOM 1535 O O . ILE A 1 194 ? -32.790 -10.807 27.385 1.00 30.55 194 ILE A O 1
ATOM 1539 N N . PHE A 1 195 ? -33.895 -9.085 26.469 1.00 33.19 195 PHE A N 1
ATOM 1540 C CA . PHE A 1 195 ? -34.903 -9.022 27.514 1.00 33.19 195 PHE A CA 1
ATOM 1541 C C . PHE A 1 195 ? -35.999 -10.037 27.195 1.00 33.19 195 PHE A C 1
ATOM 1543 O O . PHE A 1 195 ? -36.812 -9.832 26.293 1.00 33.19 195 PHE A O 1
ATOM 1550 N N . GLY A 1 196 ? -36.007 -11.151 27.929 1.00 29.05 196 GLY A N 1
ATOM 1551 C CA . GLY A 1 196 ? -37.197 -11.989 28.028 1.00 29.05 196 GLY A CA 1
ATOM 1552 C C . GLY A 1 196 ? -38.347 -11.126 28.541 1.00 29.05 196 GLY A C 1
ATOM 1553 O O . GLY A 1 196 ? -38.168 -10.342 29.473 1.00 29.05 196 GLY A O 1
ATOM 1554 N N . GLN A 1 197 ? -39.500 -11.198 27.880 1.00 32.59 197 GLN A N 1
ATOM 1555 C CA . GLN A 1 197 ? -40.664 -10.422 28.284 1.00 32.59 197 GLN A CA 1
ATOM 1556 C C . GLN A 1 197 ? -41.003 -10.732 29.748 1.00 32.59 197 GLN A C 1
ATOM 1558 O O . GLN A 1 197 ? -41.172 -11.890 30.124 1.00 32.59 197 GLN A O 1
ATOM 1563 N N . ASN A 1 198 ? -41.122 -9.654 30.524 1.00 36.88 198 ASN A N 1
ATOM 1564 C CA . ASN A 1 198 ? -41.309 -9.572 31.973 1.00 36.88 198 ASN A CA 1
ATOM 1565 C C . ASN A 1 198 ? -40.016 -9.661 32.804 1.00 36.88 198 ASN A C 1
ATOM 1567 O O . ASN A 1 198 ? -39.311 -10.659 32.790 1.00 36.88 198 ASN A O 1
ATOM 1571 N N . LEU A 1 199 ? -39.815 -8.616 33.619 1.00 39.94 199 LEU A N 1
ATOM 1572 C CA . LEU A 1 199 ? -38.704 -8.335 34.546 1.00 39.94 199 LEU A CA 1
ATOM 1573 C C . LEU A 1 199 ? -37.539 -7.501 33.995 1.00 39.94 199 LEU A C 1
ATOM 1575 O O . LEU A 1 199 ? -36.400 -7.946 33.942 1.00 39.94 199 LEU A O 1
ATOM 1579 N N . VAL A 1 200 ? -37.809 -6.214 33.765 1.00 37.56 200 VAL A N 1
ATOM 1580 C CA . VAL A 1 200 ? -36.837 -5.144 34.042 1.00 37.56 200 VAL A CA 1
ATOM 1581 C C . VAL A 1 200 ? -37.613 -3.936 34.551 1.00 37.56 200 VAL A C 1
ATOM 1583 O O . VAL A 1 200 ? -38.441 -3.394 33.826 1.00 37.56 200 VAL A O 1
ATOM 1586 N N . LYS A 1 201 ? -37.389 -3.523 35.802 1.00 39.78 201 LYS A N 1
ATOM 1587 C CA . LYS A 1 201 ? -37.931 -2.247 36.305 1.00 39.78 201 LYS A CA 1
ATOM 1588 C C . LYS A 1 201 ? -36.987 -1.067 36.058 1.00 39.78 201 LYS A C 1
ATOM 1590 O O . LYS A 1 201 ? -37.452 0.063 36.094 1.00 39.78 201 LYS A O 1
ATOM 1595 N N . ASP A 1 202 ? -35.713 -1.323 35.754 1.00 48.12 202 ASP A N 1
ATOM 1596 C CA . ASP A 1 202 ? -34.761 -0.290 35.346 1.00 48.12 202 ASP A CA 1
ATOM 1597 C C . ASP A 1 202 ? -33.618 -0.885 34.498 1.00 48.12 202 ASP A C 1
ATOM 1599 O O . ASP A 1 202 ? -32.798 -1.669 34.979 1.00 48.12 202 ASP A O 1
ATOM 1603 N N . ALA A 1 203 ? -33.589 -0.559 33.203 1.00 40.34 203 ALA A N 1
ATOM 1604 C CA . ALA A 1 203 ? -32.566 -1.040 32.271 1.00 40.34 203 ALA A CA 1
ATOM 1605 C C . ALA A 1 203 ? -31.198 -0.360 32.493 1.00 40.34 203 ALA A C 1
ATOM 1607 O O . ALA A 1 203 ? -30.170 -0.886 32.051 1.00 40.34 203 ALA A O 1
ATOM 1608 N N . HIS A 1 204 ? -31.174 0.785 33.186 1.00 45.44 204 HIS A N 1
ATOM 1609 C CA . HIS A 1 204 ? -29.970 1.573 33.441 1.00 45.44 204 HIS A CA 1
ATOM 1610 C C . HIS A 1 204 ? -29.057 0.901 34.477 1.00 45.44 204 HIS A C 1
ATOM 1612 O O . HIS A 1 204 ? -27.871 0.689 34.214 1.00 45.44 204 HIS A O 1
ATOM 1618 N N . GLU A 1 205 ? -29.626 0.473 35.606 1.00 47.28 205 GLU A N 1
ATOM 1619 C CA . GLU A 1 205 ? -28.926 -0.246 36.683 1.00 47.28 205 GLU A CA 1
ATOM 1620 C C . GLU A 1 205 ? -28.298 -1.557 36.183 1.00 47.28 205 GLU A C 1
ATOM 1622 O O . GLU A 1 205 ? -27.139 -1.862 36.478 1.00 47.28 205 GLU A O 1
ATOM 1627 N N . LEU A 1 206 ? -29.016 -2.302 35.334 1.00 44.25 206 LEU A N 1
ATOM 1628 C CA . LEU A 1 206 ? -28.506 -3.544 34.752 1.00 44.25 206 LEU A CA 1
ATOM 1629 C C . LEU A 1 206 ? -27.313 -3.288 33.816 1.00 44.25 206 LEU A C 1
ATOM 1631 O O . LEU A 1 206 ? -26.313 -4.008 33.871 1.00 44.25 206 LEU A O 1
ATOM 1635 N N . CYS A 1 207 ? -27.377 -2.239 32.989 1.00 47.34 207 CYS A N 1
ATOM 1636 C CA . CYS A 1 207 ? -26.266 -1.861 32.114 1.00 47.34 207 CYS A CA 1
ATOM 1637 C C . CYS A 1 207 ? -25.023 -1.441 32.911 1.00 47.34 207 CYS A C 1
ATOM 1639 O O . CYS A 1 207 ? -23.902 -1.798 32.534 1.00 47.34 207 CYS A O 1
ATOM 1641 N N . LEU A 1 208 ? -25.201 -0.710 34.016 1.00 50.34 208 LEU A N 1
ATOM 1642 C CA . LEU A 1 208 ? -24.105 -0.304 34.899 1.00 50.34 208 LEU A CA 1
ATOM 1643 C C . LEU A 1 208 ? -23.478 -1.503 35.618 1.00 50.34 208 LEU A C 1
ATOM 1645 O O . LEU A 1 208 ? -22.250 -1.627 35.623 1.00 50.34 208 LEU A O 1
ATOM 1649 N N . ALA A 1 209 ? -24.294 -2.419 36.145 1.00 47.81 209 ALA A N 1
ATOM 1650 C CA . ALA A 1 209 ? -23.822 -3.631 36.809 1.00 47.81 209 ALA A CA 1
ATOM 1651 C C . ALA A 1 209 ? -23.036 -4.543 35.850 1.00 47.81 209 ALA A C 1
ATOM 1653 O O . ALA A 1 209 ? -21.934 -4.983 36.184 1.00 47.81 209 ALA A O 1
ATOM 1654 N N . VAL A 1 210 ? -23.541 -4.759 34.628 1.00 50.59 210 VAL A N 1
ATOM 1655 C CA . VAL A 1 210 ? -22.851 -5.553 33.595 1.00 50.59 210 VAL A CA 1
ATOM 1656 C C . VAL A 1 210 ? -21.538 -4.886 33.172 1.00 50.59 210 VAL A C 1
ATOM 1658 O O . VAL A 1 210 ? -20.507 -5.556 33.104 1.00 50.59 210 VAL A O 1
ATOM 1661 N N . ARG A 1 211 ? -21.524 -3.561 32.957 1.00 50.59 211 ARG A N 1
ATOM 1662 C CA . ARG A 1 211 ? -20.294 -2.816 32.622 1.00 50.59 211 ARG A CA 1
ATOM 1663 C C . ARG A 1 211 ? -19.252 -2.879 33.738 1.00 50.59 211 ARG A C 1
ATOM 1665 O O . ARG A 1 211 ? -18.067 -3.056 33.452 1.00 50.59 211 ARG A O 1
ATOM 1672 N N . TYR A 1 212 ? -19.673 -2.728 34.993 1.00 53.00 212 TYR A N 1
ATOM 1673 C CA . TYR A 1 212 ? -18.789 -2.837 36.153 1.00 53.00 212 TYR A CA 1
ATOM 1674 C C . TYR A 1 212 ? -18.189 -4.244 36.261 1.00 53.00 212 TYR A C 1
ATOM 1676 O O . TYR A 1 212 ? -16.973 -4.382 36.413 1.00 53.00 212 TYR A O 1
ATOM 1684 N N . TYR A 1 213 ? -19.019 -5.280 36.113 1.00 46.78 213 TYR A N 1
ATOM 1685 C CA . TYR A 1 213 ? -18.582 -6.669 36.226 1.00 46.78 213 TYR A CA 1
ATOM 1686 C C . TYR A 1 213 ? -17.621 -7.058 35.098 1.00 46.78 213 TYR A C 1
ATOM 1688 O O . TYR A 1 213 ? -16.543 -7.573 35.377 1.00 46.78 213 TYR A O 1
ATOM 1696 N N . LEU A 1 214 ? -17.927 -6.704 33.843 1.00 50.31 214 LEU A N 1
ATOM 1697 C CA . LEU A 1 214 ? -17.024 -6.931 32.707 1.00 50.31 214 LEU A CA 1
ATOM 1698 C C . LEU A 1 214 ? -15.669 -6.239 32.909 1.00 50.31 214 LEU A C 1
ATOM 1700 O O . LEU A 1 214 ? -14.629 -6.855 32.691 1.00 50.31 214 LEU A O 1
ATOM 1704 N N . ARG A 1 215 ? -15.652 -4.987 33.391 1.00 49.62 215 ARG A N 1
ATOM 1705 C CA . ARG A 1 215 ? -14.396 -4.278 33.701 1.00 49.62 215 ARG A CA 1
ATOM 1706 C C . ARG A 1 215 ? -13.596 -4.950 34.815 1.00 49.62 215 ARG A C 1
ATOM 1708 O O . ARG A 1 215 ? -12.369 -4.932 34.759 1.00 49.62 215 ARG A O 1
ATOM 1715 N N . LYS A 1 216 ? -14.267 -5.513 35.821 1.00 44.38 216 LYS A N 1
ATOM 1716 C CA . LYS A 1 216 ? -13.616 -6.227 36.925 1.00 44.38 216 LYS A CA 1
ATOM 1717 C C . LYS A 1 216 ? -13.049 -7.572 36.459 1.00 44.38 216 LYS A C 1
ATOM 1719 O O . LYS A 1 216 ? -11.863 -7.812 36.650 1.00 44.38 216 LYS A O 1
ATOM 1724 N N . SER A 1 217 ? -13.838 -8.384 35.755 1.00 41.97 217 SER A N 1
ATOM 1725 C CA . SER A 1 217 ? -13.399 -9.680 35.219 1.00 41.97 217 SER A CA 1
ATOM 1726 C C . SER A 1 217 ? -12.265 -9.538 34.198 1.00 41.97 217 SER A C 1
ATOM 1728 O O . SER A 1 217 ? -11.326 -10.325 34.219 1.00 41.97 217 SER A O 1
ATOM 1730 N N . LEU A 1 218 ? -12.285 -8.506 33.344 1.00 43.62 218 LEU A N 1
ATOM 1731 C CA . LEU A 1 218 ? -11.195 -8.241 32.393 1.00 43.62 218 LEU A CA 1
ATOM 1732 C C . LEU A 1 218 ? -9.888 -7.816 33.088 1.00 43.62 218 LEU A C 1
ATOM 1734 O O . LEU A 1 218 ? -8.808 -8.123 32.587 1.00 43.62 218 LEU A O 1
ATOM 1738 N N . ARG A 1 219 ? -9.962 -7.155 34.254 1.00 42.31 219 ARG A N 1
ATOM 1739 C CA . ARG A 1 219 ? -8.776 -6.855 35.075 1.00 42.31 219 ARG A CA 1
ATOM 1740 C C . ARG A 1 219 ? -8.184 -8.118 35.700 1.00 42.31 219 ARG A C 1
ATOM 1742 O O . ARG A 1 219 ? -6.968 -8.268 35.667 1.00 42.31 219 ARG A O 1
ATOM 1749 N N . ASP A 1 220 ? -9.014 -9.042 36.177 1.00 38.03 220 ASP A N 1
ATOM 1750 C CA . ASP A 1 220 ? -8.537 -10.305 36.763 1.00 38.03 220 ASP A CA 1
ATOM 1751 C C . ASP A 1 220 ? -7.942 -11.264 35.710 1.00 38.03 220 ASP A C 1
ATOM 1753 O O . ASP A 1 220 ? -6.990 -11.988 36.002 1.00 38.03 220 ASP A O 1
ATOM 1757 N N . VAL A 1 221 ? -8.428 -11.226 34.461 1.00 37.69 221 VAL A N 1
ATOM 1758 C CA . VAL A 1 221 ? -7.866 -12.011 33.340 1.00 37.69 221 VAL A CA 1
ATOM 1759 C C . VAL A 1 221 ? -6.545 -11.422 32.826 1.00 37.69 221 VAL A C 1
ATOM 1761 O O . VAL A 1 221 ? -5.667 -12.169 32.405 1.00 37.69 221 VAL A O 1
ATOM 1764 N N . SER A 1 222 ? -6.326 -10.106 32.943 1.00 40.12 222 SER A N 1
ATOM 1765 C CA . SER A 1 222 ? -5.079 -9.457 32.489 1.00 40.12 222 SER A CA 1
ATOM 1766 C C . SER A 1 222 ? -3.806 -9.901 33.232 1.00 40.12 222 SER A C 1
ATOM 1768 O O . SER A 1 222 ? -2.701 -9.588 32.798 1.00 40.12 222 SER A O 1
ATOM 1770 N N . GLY A 1 223 ? -3.945 -10.662 34.325 1.00 37.12 223 GLY A N 1
ATOM 1771 C CA . GLY A 1 223 ? -2.828 -11.268 35.049 1.00 37.12 223 GLY A CA 1
ATOM 1772 C C . GLY A 1 223 ? -2.444 -12.679 34.592 1.00 37.12 223 GLY A C 1
ATOM 1773 O O . GLY A 1 223 ? -1.430 -13.195 35.066 1.00 37.12 223 GLY A O 1
ATOM 1774 N N . ARG A 1 224 ? -3.230 -13.348 33.732 1.00 38.72 224 ARG A N 1
ATOM 1775 C CA . ARG A 1 224 ? -2.962 -14.735 33.316 1.00 38.72 224 ARG A CA 1
ATOM 1776 C C . ARG A 1 224 ? -3.402 -14.988 31.872 1.00 38.72 224 ARG A C 1
ATOM 1778 O O . ARG A 1 224 ? -4.573 -14.862 31.548 1.00 38.72 224 ARG A O 1
ATOM 1785 N N . THR A 1 225 ? -2.453 -15.497 31.087 1.00 32.09 225 THR A N 1
ATOM 1786 C CA . THR A 1 225 ? -2.546 -16.105 29.741 1.00 32.09 225 THR A CA 1
ATOM 1787 C C . THR A 1 225 ? -2.302 -15.198 28.527 1.00 32.09 225 THR A C 1
ATOM 1789 O O . THR A 1 225 ? -3.021 -14.249 28.233 1.00 32.09 225 THR A O 1
ATOM 1792 N N . HIS A 1 226 ? -1.224 -15.557 27.823 1.00 35.75 226 HIS A N 1
ATOM 1793 C CA . HIS A 1 226 ? -0.885 -15.193 26.457 1.00 35.75 226 HIS A CA 1
ATOM 1794 C C . HIS A 1 226 ? -1.707 -16.070 25.507 1.00 35.75 226 HIS A C 1
ATOM 1796 O O . HIS A 1 226 ? -1.290 -17.187 25.239 1.00 35.75 226 HIS A O 1
ATOM 1802 N N . GLU A 1 227 ? -2.860 -15.613 25.025 1.00 35.25 227 GLU A N 1
ATOM 1803 C CA . GLU A 1 227 ? -3.502 -16.171 23.825 1.00 35.25 227 GLU A CA 1
ATOM 1804 C C . GLU A 1 227 ? -4.628 -15.232 23.366 1.00 35.25 227 GLU A C 1
ATOM 1806 O O . GLU A 1 227 ? -5.596 -14.976 24.080 1.00 35.25 227 GLU A O 1
ATOM 1811 N N . HIS A 1 228 ? -4.469 -14.659 22.171 1.00 38.72 228 HIS A N 1
ATOM 1812 C CA . HIS A 1 228 ? -5.338 -13.625 21.601 1.00 38.72 228 HIS A CA 1
ATOM 1813 C C . HIS A 1 228 ? -6.609 -14.215 20.968 1.00 38.72 228 HIS A C 1
ATOM 1815 O O . HIS A 1 228 ? -6.854 -14.052 19.774 1.00 38.72 228 HIS A O 1
ATOM 1821 N N . ALA A 1 229 ? -7.431 -14.907 21.758 1.00 31.86 229 ALA A N 1
ATOM 1822 C CA . ALA A 1 229 ? -8.766 -15.327 21.335 1.00 31.86 229 ALA A CA 1
ATOM 1823 C C . ALA A 1 229 ? -9.831 -14.308 21.795 1.00 31.86 229 ALA A C 1
ATOM 1825 O O . ALA A 1 229 ? -9.744 -13.789 22.912 1.00 31.86 229 ALA A O 1
ATOM 1826 N N . PRO A 1 230 ? -10.872 -14.020 20.988 1.00 34.91 230 PRO A N 1
ATOM 1827 C CA . PRO A 1 230 ? -12.000 -13.211 21.438 1.00 34.91 230 PRO A CA 1
ATOM 1828 C C . PRO A 1 230 ? -12.699 -13.906 22.615 1.00 34.91 230 PRO A C 1
ATOM 1830 O O . PRO A 1 230 ? -13.289 -14.977 22.461 1.00 34.91 230 PRO A O 1
ATOM 1833 N N . ILE A 1 231 ? -12.650 -13.293 23.800 1.00 38.53 231 ILE A N 1
ATOM 1834 C CA . ILE A 1 231 ? -13.311 -13.822 24.997 1.00 38.53 231 ILE A CA 1
ATOM 1835 C C . ILE A 1 231 ? -14.826 -13.662 24.819 1.00 38.53 231 ILE A C 1
ATOM 1837 O O . ILE A 1 231 ? -15.377 -12.572 24.978 1.00 38.53 231 ILE A O 1
ATOM 1841 N N . ARG A 1 232 ? -15.521 -14.759 24.499 1.00 35.78 232 ARG A N 1
ATOM 1842 C CA . ARG A 1 232 ? -16.986 -14.818 24.577 1.00 35.78 232 ARG A CA 1
ATOM 1843 C C . ARG A 1 232 ? -17.390 -15.027 26.030 1.00 35.78 232 ARG A C 1
ATOM 1845 O O . ARG A 1 232 ? -17.208 -16.107 26.582 1.00 35.78 232 ARG A O 1
ATOM 1852 N N . VAL A 1 233 ? -17.944 -13.990 26.649 1.00 39.00 233 VAL A N 1
ATOM 1853 C CA . VAL A 1 233 ? -18.526 -14.086 27.991 1.00 39.00 233 VAL A CA 1
ATOM 1854 C C . VAL A 1 233 ? -20.019 -14.364 27.846 1.00 39.00 233 VAL A C 1
ATOM 1856 O O . VAL A 1 233 ? -20.771 -13.510 27.379 1.00 39.00 233 VAL A O 1
ATOM 1859 N N . HIS A 1 234 ? -20.455 -15.555 28.255 1.00 40.00 234 HIS A N 1
ATOM 1860 C CA . HIS A 1 234 ? -21.874 -15.864 28.410 1.00 40.00 234 HIS A CA 1
ATOM 1861 C C . HIS A 1 234 ? -22.299 -15.468 29.831 1.00 40.00 234 HIS A C 1
ATOM 1863 O O . HIS A 1 234 ? -21.877 -16.079 30.813 1.00 40.00 234 HIS A O 1
ATOM 1869 N N . LEU A 1 235 ? -23.102 -14.409 29.940 1.00 42.31 235 LEU A N 1
ATOM 1870 C CA . LEU A 1 235 ? -23.699 -13.958 31.197 1.00 42.31 235 LEU A CA 1
ATOM 1871 C C . LEU A 1 235 ? -25.134 -14.471 31.269 1.00 42.31 235 LEU A C 1
ATOM 1873 O O . LEU A 1 235 ? -25.970 -14.076 30.455 1.00 42.31 235 LEU A O 1
ATOM 1877 N N . LEU A 1 236 ? -25.418 -15.333 32.245 1.00 38.81 236 LEU A N 1
ATOM 1878 C CA . LEU A 1 236 ? -26.793 -15.671 32.598 1.00 38.81 236 LEU A CA 1
ATOM 1879 C C . LEU A 1 236 ? -27.243 -14.692 33.685 1.00 38.81 236 LEU A C 1
ATOM 1881 O O . LEU A 1 236 ? -26.633 -14.617 34.753 1.00 38.81 236 LEU A O 1
ATOM 1885 N N . VAL A 1 237 ? -28.288 -13.920 33.397 1.00 43.56 237 VAL A N 1
ATOM 1886 C CA . VAL A 1 237 ? -28.879 -12.975 34.349 1.00 43.56 237 VAL A CA 1
ATOM 1887 C C . VAL A 1 237 ? -30.169 -13.595 34.871 1.00 43.56 237 VAL A C 1
ATOM 1889 O O . VAL A 1 237 ? -31.117 -13.767 34.108 1.00 43.56 237 VAL A O 1
ATOM 1892 N N . ALA A 1 238 ? -30.206 -13.939 36.158 1.00 37.56 238 ALA A N 1
ATOM 1893 C CA . ALA A 1 238 ? -31.414 -14.431 36.816 1.00 37.56 238 ALA A CA 1
ATOM 1894 C C . ALA A 1 238 ? -31.935 -13.391 37.817 1.00 37.56 238 ALA A C 1
ATOM 1896 O O . ALA A 1 238 ? -31.165 -12.798 38.575 1.00 37.56 238 ALA A O 1
ATOM 1897 N N . TYR A 1 239 ? -33.251 -13.178 37.814 1.00 38.28 239 TYR A N 1
ATOM 1898 C CA . TYR A 1 239 ? -33.942 -12.254 38.712 1.00 38.28 239 TYR A CA 1
ATOM 1899 C C . TYR A 1 239 ? -34.782 -13.033 39.727 1.00 38.28 239 TYR A C 1
ATOM 1901 O O . TYR A 1 239 ? -35.553 -13.910 39.341 1.00 38.28 239 TYR A O 1
ATOM 1909 N N . HIS A 1 240 ? -34.692 -12.680 41.011 1.00 35.94 240 HIS A N 1
ATOM 1910 C CA . HIS A 1 240 ? -35.602 -13.201 42.037 1.00 35.94 240 HIS A CA 1
ATOM 1911 C C . HIS A 1 240 ? -35.826 -12.165 43.143 1.00 35.94 240 HIS A C 1
ATOM 1913 O O . HIS A 1 240 ? -34.864 -11.756 43.788 1.00 35.94 240 HIS A O 1
ATOM 1919 N N . HIS A 1 241 ? -37.088 -11.768 43.369 1.00 33.00 241 HIS A N 1
ATOM 1920 C CA . HIS A 1 241 ? -37.548 -10.846 44.428 1.00 33.00 241 HIS A CA 1
ATOM 1921 C C . HIS A 1 241 ? -36.521 -9.756 44.799 1.00 33.00 241 HIS A C 1
ATOM 1923 O O . HIS A 1 241 ? -35.929 -9.786 45.876 1.00 33.00 241 HIS A O 1
ATOM 1929 N N . ASP A 1 242 ? -36.293 -8.827 43.866 1.00 38.41 242 ASP A N 1
ATOM 1930 C CA . ASP A 1 242 ? -35.421 -7.648 44.012 1.00 38.41 242 ASP A CA 1
ATOM 1931 C C . ASP A 1 242 ? -33.904 -7.914 44.091 1.00 38.41 242 ASP A C 1
ATOM 1933 O O . ASP A 1 242 ? -33.131 -7.028 44.454 1.00 38.41 242 ASP A O 1
ATOM 1937 N N . LYS A 1 243 ? -33.443 -9.107 43.693 1.00 35.88 243 LYS A N 1
ATOM 1938 C CA . LYS A 1 243 ? -32.014 -9.442 43.575 1.00 35.88 243 LYS A CA 1
ATOM 1939 C C . LYS A 1 243 ? -31.635 -9.777 42.132 1.00 35.88 243 LYS A C 1
ATOM 1941 O O . LYS A 1 243 ? -32.349 -10.524 41.460 1.00 35.88 243 LYS A O 1
ATOM 1946 N N . ILE A 1 244 ? -30.490 -9.250 41.691 1.00 42.44 244 ILE A N 1
ATOM 1947 C CA . ILE A 1 244 ? -29.840 -9.603 40.422 1.00 42.44 244 ILE A CA 1
ATOM 1948 C C . ILE A 1 244 ? -28.774 -10.655 40.721 1.00 42.44 244 ILE A C 1
ATOM 1950 O O . ILE A 1 244 ? -27.838 -10.393 41.478 1.00 42.44 244 ILE A O 1
ATOM 1954 N N . LEU A 1 245 ? -28.901 -11.831 40.114 1.00 39.06 245 LEU A N 1
ATOM 1955 C CA . LEU A 1 245 ? -27.863 -12.852 40.126 1.00 39.06 245 LEU A CA 1
ATOM 1956 C C . LEU A 1 245 ? -27.130 -12.812 38.778 1.00 39.06 245 LEU A C 1
ATOM 1958 O O . LEU A 1 245 ? -27.709 -13.131 37.739 1.00 39.06 245 LEU A O 1
ATOM 1962 N N . LEU A 1 246 ? -25.865 -12.390 38.798 1.00 42.56 246 LEU A N 1
ATOM 1963 C CA . LEU A 1 246 ? -24.970 -12.462 37.643 1.00 42.56 246 LEU A CA 1
ATOM 1964 C C . LEU A 1 246 ? -24.204 -13.783 37.718 1.00 42.56 246 LEU A C 1
ATOM 1966 O O . LEU A 1 246 ? -23.349 -13.949 38.588 1.00 42.56 246 LEU A O 1
ATOM 1970 N N . ILE A 1 247 ? -24.510 -14.723 36.823 1.00 41.44 247 ILE A N 1
ATOM 1971 C CA . ILE A 1 247 ? -23.773 -15.984 36.708 1.00 41.44 247 ILE A CA 1
ATOM 1972 C C . ILE A 1 247 ? -22.802 -15.857 35.532 1.00 41.44 247 ILE A C 1
ATOM 1974 O O . ILE A 1 247 ? -23.212 -15.731 34.375 1.00 41.44 247 ILE A O 1
ATOM 1978 N N . GLN A 1 248 ? -21.505 -15.885 35.836 1.00 42.03 248 GLN A N 1
ATOM 1979 C CA . GLN A 1 248 ? -20.440 -15.975 34.842 1.00 42.03 248 GLN A CA 1
ATOM 1980 C C . GLN A 1 248 ? -20.289 -17.440 34.410 1.00 42.03 248 GLN A C 1
ATOM 1982 O O . GLN A 1 248 ? -19.826 -18.267 35.195 1.00 42.03 248 GLN A O 1
ATOM 1987 N N . ALA A 1 249 ? -20.642 -17.774 33.167 1.00 39.03 249 ALA A N 1
ATOM 1988 C CA . ALA A 1 249 ? -20.256 -19.059 32.591 1.00 39.03 249 ALA A CA 1
ATOM 1989 C C . ALA A 1 249 ? -18.796 -18.963 32.122 1.00 39.03 249 ALA A C 1
ATOM 1991 O O . ALA A 1 249 ? -18.461 -18.158 31.250 1.00 39.03 249 ALA A O 1
ATOM 1992 N N . ASN A 1 250 ? -17.906 -19.735 32.747 1.00 36.91 250 ASN A N 1
ATOM 1993 C CA . ASN A 1 250 ? -16.478 -19.698 32.447 1.00 36.91 250 ASN A CA 1
ATOM 1994 C C . ASN A 1 250 ? -16.180 -20.549 31.189 1.00 36.91 250 ASN A C 1
ATOM 1996 O O . ASN A 1 250 ? -16.597 -21.708 31.156 1.00 36.91 250 ASN A O 1
ATOM 2000 N N . PRO A 1 251 ? -15.450 -20.056 30.166 1.00 36.47 251 PRO A N 1
ATOM 2001 C CA . PRO A 1 251 ? -15.285 -20.780 28.894 1.00 36.47 251 PRO A CA 1
ATOM 2002 C C . PRO A 1 251 ? -14.395 -22.035 28.973 1.00 36.47 251 PRO A C 1
ATOM 2004 O O . PRO A 1 251 ? -14.415 -22.872 28.075 1.00 36.47 251 PRO A O 1
ATOM 2007 N N . MET A 1 252 ? -13.610 -22.189 30.045 1.00 32.34 252 MET A N 1
ATOM 2008 C CA . MET A 1 252 ? -12.550 -23.205 30.165 1.00 32.34 252 MET A CA 1
ATOM 2009 C C . MET A 1 252 ? -13.032 -24.666 30.292 1.00 32.34 252 MET A C 1
ATOM 2011 O O . MET A 1 252 ? -12.200 -25.564 30.342 1.00 32.34 252 MET A O 1
ATOM 2015 N N . GLN A 1 253 ? -14.341 -24.944 30.321 1.00 35.25 253 GLN A N 1
ATOM 2016 C CA . GLN A 1 253 ? -14.871 -26.318 30.408 1.00 35.25 253 GLN A CA 1
ATOM 2017 C C . GLN A 1 253 ? -15.396 -26.901 29.084 1.00 35.25 253 GLN A C 1
ATOM 2019 O O . GLN A 1 253 ? -15.923 -28.009 29.082 1.00 35.25 253 GLN A O 1
ATOM 2024 N N . GLN A 1 254 ? -15.233 -26.219 27.944 1.00 31.73 254 GLN A N 1
ATOM 2025 C CA . GLN A 1 254 ? -15.775 -26.710 26.664 1.00 31.73 254 GLN A CA 1
ATOM 2026 C C . GLN A 1 254 ? -14.824 -27.543 25.790 1.00 31.73 254 GLN A C 1
ATOM 2028 O O . GLN A 1 254 ? -15.203 -27.936 24.690 1.00 31.73 254 GLN A O 1
ATOM 2033 N N . LEU A 1 255 ? -13.626 -27.897 26.258 1.00 27.17 255 LEU A N 1
ATOM 2034 C CA . LEU A 1 255 ? -12.678 -28.692 25.470 1.00 27.17 255 LEU A CA 1
ATOM 2035 C C . LEU A 1 255 ? -12.283 -29.987 26.186 1.00 27.17 255 LEU A C 1
ATOM 2037 O O . LEU A 1 255 ? -11.213 -30.067 26.781 1.00 27.17 255 LEU A O 1
ATOM 2041 N N . ARG A 1 256 ? -13.157 -31.001 26.075 1.00 23.53 256 ARG A N 1
ATOM 2042 C CA . ARG A 1 256 ? -12.869 -32.422 25.754 1.00 23.53 256 ARG A CA 1
ATOM 2043 C C . ARG A 1 256 ? -13.908 -33.368 26.380 1.00 23.53 256 ARG A C 1
ATOM 2045 O O . ARG A 1 256 ? -13.951 -33.532 27.588 1.00 23.53 256 ARG A O 1
ATOM 2052 N N . ILE A 1 257 ? -14.596 -34.089 25.487 1.00 22.67 257 ILE A N 1
ATOM 2053 C CA . ILE A 1 257 ? -15.269 -35.389 25.683 1.00 22.67 257 ILE A CA 1
ATOM 2054 C C . ILE A 1 257 ? -16.622 -35.329 26.425 1.00 22.67 257 ILE A C 1
ATOM 2056 O O . ILE A 1 257 ? -16.758 -34.771 27.505 1.00 22.67 257 ILE A O 1
ATOM 2060 N N . GLY A 1 258 ? -17.647 -35.903 25.783 1.00 27.31 258 GLY A N 1
ATOM 2061 C CA . GLY A 1 258 ? -19.048 -35.830 26.186 1.00 27.31 258 GLY A CA 1
ATOM 2062 C C . GLY A 1 258 ? -19.380 -36.587 27.471 1.00 27.31 258 GLY A C 1
ATOM 2063 O O . GLY A 1 258 ? -19.286 -37.810 27.513 1.00 27.31 258 GLY A O 1
ATOM 2064 N N . ILE A 1 259 ? -19.840 -35.841 28.476 1.00 21.61 259 ILE A N 1
ATOM 2065 C CA . ILE A 1 259 ? -20.567 -36.279 29.677 1.00 21.61 259 ILE A CA 1
ATOM 2066 C C . ILE A 1 259 ? -21.525 -35.118 30.033 1.00 21.61 259 ILE A C 1
ATOM 2068 O O . ILE A 1 259 ? -21.125 -33.960 29.882 1.00 21.61 259 ILE A O 1
ATOM 2072 N N . PRO A 1 260 ? -22.784 -35.357 30.455 1.00 22.30 260 PRO A N 1
ATOM 2073 C CA . PRO A 1 260 ? -23.693 -34.273 30.813 1.00 22.30 260 PRO A CA 1
ATOM 2074 C C . PRO A 1 260 ? -23.180 -33.581 32.079 1.00 22.30 260 PRO A C 1
ATOM 2076 O O . PRO A 1 260 ? -23.053 -34.214 33.125 1.00 22.30 260 PRO A O 1
ATOM 2079 N N . VAL A 1 261 ? -22.874 -32.283 31.999 1.00 23.92 261 VAL A N 1
ATOM 2080 C CA . VAL A 1 261 ? -22.573 -31.501 33.203 1.00 23.92 261 VAL A CA 1
ATOM 2081 C C . VAL A 1 261 ? -23.892 -31.249 33.922 1.00 23.92 261 VAL A C 1
ATOM 2083 O O . VAL A 1 261 ? -24.779 -30.565 33.410 1.00 23.92 261 VAL A O 1
ATOM 2086 N N . ALA A 1 262 ? -24.018 -31.863 35.095 1.00 21.64 262 ALA A N 1
ATOM 2087 C CA . ALA A 1 262 ? -25.113 -31.666 36.023 1.00 21.64 262 ALA A CA 1
ATOM 2088 C C . ALA A 1 262 ? -25.267 -30.174 36.356 1.00 21.64 262 ALA A C 1
ATOM 2090 O O . ALA A 1 262 ? -24.313 -29.502 36.748 1.00 21.64 262 ALA A O 1
ATOM 2091 N N . LEU A 1 263 ? -26.491 -29.668 36.214 1.00 25.88 263 LEU A N 1
ATOM 2092 C CA . LEU A 1 263 ? -26.911 -28.425 36.845 1.00 25.88 263 LEU A CA 1
ATOM 2093 C C . LEU A 1 263 ? -26.940 -28.681 38.362 1.00 25.88 263 LEU A C 1
ATOM 2095 O O . LEU A 1 263 ? -27.934 -29.176 38.890 1.00 25.88 263 LEU A O 1
ATOM 2099 N N . GLU A 1 264 ? -25.860 -28.378 39.079 1.00 21.53 264 GLU A N 1
ATOM 2100 C CA . GLU A 1 264 ? -25.946 -28.257 40.535 1.00 21.53 264 GLU A CA 1
ATOM 2101 C C . GLU A 1 264 ? -26.642 -26.936 40.865 1.00 21.53 264 GLU A C 1
ATOM 2103 O O . GLU A 1 264 ? -26.053 -25.855 40.905 1.00 21.53 264 GLU A O 1
ATOM 2108 N N . ILE A 1 265 ? -27.954 -27.033 41.072 1.00 24.75 265 ILE A N 1
ATOM 2109 C CA . ILE A 1 265 ? -28.734 -26.002 41.744 1.00 24.75 265 ILE A CA 1
ATOM 2110 C C . ILE A 1 265 ? -28.255 -25.998 43.197 1.00 24.75 265 ILE A C 1
ATOM 2112 O O . ILE A 1 265 ? -28.657 -26.849 43.992 1.00 24.75 265 ILE A O 1
ATOM 2116 N N . PHE A 1 266 ? -27.399 -25.045 43.564 1.00 23.38 266 PHE A N 1
ATOM 2117 C CA . PHE A 1 266 ? -27.152 -24.771 44.975 1.00 23.38 266 PHE A CA 1
ATOM 2118 C C . PHE A 1 266 ? -28.455 -24.257 45.595 1.00 23.38 266 PHE A C 1
ATOM 2120 O O . PHE A 1 266 ? -28.830 -23.093 45.450 1.00 23.38 266 PHE A O 1
ATOM 2127 N N . SER A 1 267 ? -29.154 -25.153 46.292 1.00 24.69 267 SER A N 1
ATOM 2128 C CA . SER A 1 267 ? -30.104 -24.787 47.336 1.00 24.69 267 SER A CA 1
ATOM 2129 C C . SER A 1 267 ? -29.403 -23.830 48.302 1.00 24.69 267 SER A C 1
ATOM 2131 O O . SER A 1 267 ? -28.313 -24.113 48.808 1.00 24.69 267 SER A O 1
ATOM 2133 N N . ALA A 1 268 ? -30.014 -22.666 48.510 1.00 28.47 268 ALA A N 1
ATOM 2134 C CA . ALA A 1 268 ? -29.523 -21.611 49.379 1.00 28.47 268 ALA A CA 1
ATOM 2135 C C . ALA A 1 268 ? -29.553 -22.061 50.850 1.00 28.47 268 ALA A C 1
ATOM 2137 O O . ALA A 1 268 ? -30.461 -21.703 51.594 1.00 28.47 268 ALA A O 1
ATOM 2138 N N . ALA A 1 269 ? -28.561 -22.846 51.270 1.00 25.88 269 ALA A N 1
ATOM 2139 C CA . ALA A 1 269 ? -28.407 -23.238 52.670 1.00 25.88 269 ALA A CA 1
ATOM 2140 C C . ALA A 1 269 ? -27.002 -23.008 53.253 1.00 25.88 269 ALA A C 1
ATOM 2142 O O . ALA A 1 269 ? -26.882 -23.001 54.469 1.00 25.88 269 ALA A O 1
ATOM 2143 N N . HIS A 1 270 ? -25.945 -22.774 52.461 1.00 27.16 270 HIS A N 1
ATOM 2144 C CA . HIS A 1 270 ? -24.578 -22.660 53.011 1.00 27.16 270 HIS A CA 1
ATOM 2145 C C . HIS A 1 270 ? -23.709 -21.567 52.361 1.00 27.16 270 HIS A C 1
ATOM 2147 O O . HIS A 1 270 ? -22.531 -21.777 52.090 1.00 27.16 270 HIS A O 1
ATOM 2153 N N . LEU A 1 271 ? -24.257 -20.367 52.151 1.00 27.19 271 LEU A N 1
ATOM 2154 C CA . LEU A 1 271 ? -23.429 -19.177 51.919 1.00 27.19 271 LEU A CA 1
ATOM 2155 C C . LEU A 1 271 ? -23.338 -18.368 53.211 1.00 27.19 271 LEU A C 1
ATOM 2157 O O . LEU A 1 271 ? -24.293 -17.708 53.621 1.00 27.19 271 LEU A O 1
ATOM 2161 N N . GLN A 1 272 ? -22.169 -18.415 53.848 1.00 25.28 272 GLN A N 1
ATOM 2162 C CA . GLN A 1 272 ? -21.784 -17.421 54.840 1.00 25.28 272 GLN A CA 1
ATOM 2163 C C . GLN A 1 272 ? -21.717 -16.045 54.147 1.00 25.28 272 GLN A C 1
ATOM 2165 O O . GLN A 1 272 ? -20.849 -15.797 53.320 1.00 25.28 272 GLN A O 1
ATOM 2170 N N . ALA A 1 273 ? -22.697 -15.205 54.498 1.00 24.66 273 ALA A N 1
ATOM 2171 C CA . ALA A 1 273 ? -22.834 -13.756 54.300 1.00 24.66 273 ALA A CA 1
ATOM 2172 C C . ALA A 1 273 ? -22.696 -13.168 52.868 1.00 24.66 273 ALA A C 1
ATOM 2174 O O . ALA A 1 273 ? -21.589 -12.975 52.369 1.00 24.66 273 ALA A O 1
ATOM 2175 N N . PRO A 1 274 ? -23.805 -12.714 52.244 1.00 27.78 274 PRO A N 1
ATOM 2176 C CA . PRO A 1 274 ? -23.756 -11.730 51.163 1.00 27.78 274 PRO A CA 1
ATOM 2177 C C . PRO A 1 274 ? -23.575 -10.301 51.711 1.00 27.78 274 PRO A C 1
ATOM 2179 O O . PRO A 1 274 ? -24.231 -9.900 52.672 1.00 27.78 274 PRO A O 1
ATOM 2182 N N . VAL A 1 275 ? -22.719 -9.506 51.062 1.00 24.89 275 VAL A N 1
ATOM 2183 C CA . VAL A 1 275 ? -22.595 -8.057 51.299 1.00 24.89 275 VAL A CA 1
ATOM 2184 C C . VAL A 1 275 ? -23.809 -7.346 50.680 1.00 24.89 275 VAL A C 1
ATOM 2186 O O . VAL A 1 275 ? -24.044 -7.457 49.479 1.00 24.89 275 VAL A O 1
ATOM 2189 N N . LEU A 1 276 ? -24.585 -6.628 51.498 1.00 24.64 276 LEU A N 1
ATOM 2190 C CA . LEU A 1 276 ? -25.778 -5.851 51.118 1.00 24.64 276 LEU A CA 1
ATOM 2191 C C . LEU A 1 276 ? -25.481 -4.342 51.215 1.00 24.64 276 LEU A C 1
ATOM 2193 O O . LEU A 1 276 ? -24.896 -3.906 52.203 1.00 24.64 276 LEU A O 1
ATOM 2197 N N . ILE A 1 277 ? -25.924 -3.538 50.239 1.00 24.11 277 ILE A N 1
ATOM 2198 C CA . ILE A 1 277 ? -25.844 -2.061 50.270 1.00 24.11 277 ILE A CA 1
ATOM 2199 C C . ILE A 1 277 ? -27.254 -1.471 50.042 1.00 24.11 277 ILE A C 1
ATOM 2201 O O . ILE A 1 277 ? -27.866 -1.806 49.028 1.00 24.11 277 ILE A O 1
ATOM 2205 N N . PRO A 1 278 ? -27.796 -0.612 50.933 1.00 22.84 278 PRO A N 1
ATOM 2206 C CA . PRO A 1 278 ? -29.104 0.036 50.754 1.00 22.84 278 PRO A CA 1
ATOM 2207 C C . PRO A 1 278 ? -29.005 1.499 50.255 1.00 22.84 278 PRO A C 1
ATOM 2209 O O . PRO A 1 278 ? -28.032 2.191 50.546 1.00 22.84 278 PRO A O 1
ATOM 2212 N N . VAL A 1 279 ? -30.042 2.002 49.558 1.00 26.22 279 VAL A N 1
ATOM 2213 C CA . VAL A 1 279 ? -30.100 3.352 48.931 1.00 26.22 279 VAL A CA 1
ATOM 2214 C C . VAL A 1 279 ? -31.250 4.218 49.505 1.00 26.22 279 VAL A C 1
ATOM 2216 O O . VAL A 1 279 ? -32.365 3.722 49.675 1.00 26.22 279 VAL A O 1
ATOM 2219 N N . ARG A 1 280 ? -31.021 5.527 49.762 1.00 27.28 280 ARG A N 1
ATOM 2220 C CA . ARG A 1 280 ? -32.048 6.569 50.068 1.00 27.28 280 ARG A CA 1
ATOM 2221 C C . ARG A 1 280 ? -31.763 7.922 49.354 1.00 27.28 280 ARG A C 1
ATOM 2223 O O . ARG A 1 280 ? -30.613 8.232 49.084 1.00 27.28 280 ARG A O 1
ATOM 2230 N N . ARG A 1 281 ? -32.846 8.679 49.061 1.00 28.89 281 ARG A N 1
ATOM 2231 C CA . ARG A 1 281 ? -33.042 9.857 48.151 1.00 28.89 281 ARG A CA 1
ATOM 2232 C C . ARG A 1 281 ? -32.431 11.216 48.591 1.00 28.89 281 ARG A C 1
ATOM 2234 O O . ARG A 1 281 ? -32.398 11.486 49.785 1.00 28.89 281 ARG A O 1
ATOM 2241 N N . LEU A 1 282 ? -32.139 12.121 47.631 1.00 28.31 282 LEU A N 1
ATOM 2242 C CA . LEU A 1 282 ? -31.688 13.527 47.821 1.00 28.31 282 LEU A CA 1
ATOM 2243 C C . LEU A 1 282 ? -32.649 14.586 47.196 1.00 28.31 282 LEU A C 1
ATOM 2245 O O . LEU A 1 282 ? -33.221 14.347 46.134 1.00 28.31 282 LEU A O 1
ATOM 2249 N N . LYS A 1 283 ? -32.825 15.755 47.852 1.00 31.36 283 LYS A N 1
ATOM 2250 C CA . LYS A 1 283 ? -33.491 17.001 47.368 1.00 31.36 283 LYS A CA 1
ATOM 2251 C C . LYS A 1 283 ? -32.972 18.238 48.155 1.00 31.36 283 LYS A C 1
ATOM 2253 O O . LYS A 1 283 ? -33.596 18.536 49.159 1.00 31.36 283 LYS A O 1
ATOM 2258 N N . GLU A 1 284 ? -31.920 18.959 47.720 1.00 34.84 284 GLU A N 1
ATOM 2259 C CA . GLU A 1 284 ? -31.509 20.330 48.179 1.00 34.84 284 GLU A CA 1
ATOM 2260 C C . GLU A 1 284 ? -30.508 21.006 47.179 1.00 34.84 284 GLU A C 1
ATOM 2262 O O . GLU A 1 284 ? -29.956 20.296 46.334 1.00 34.84 284 GLU A O 1
ATOM 2267 N N . PRO A 1 285 ? -30.294 22.355 47.167 1.00 37.53 285 PRO A N 1
ATOM 2268 C CA . PRO A 1 285 ? -29.493 23.049 46.139 1.00 37.53 285 PRO A CA 1
ATOM 2269 C C . PRO A 1 285 ? -27.962 22.947 46.329 1.00 37.53 285 PRO A C 1
ATOM 2271 O O . PRO A 1 285 ? -27.456 22.925 47.442 1.00 37.53 285 PRO A O 1
ATOM 2274 N N . CYS A 1 286 ? -27.223 22.928 45.209 1.00 41.12 286 CYS A N 1
ATOM 2275 C CA . CYS A 1 286 ? -25.797 22.583 45.133 1.00 41.12 286 CYS A CA 1
ATOM 2276 C C . CYS A 1 286 ? -24.827 23.712 45.560 1.00 41.12 286 CYS A C 1
ATOM 2278 O O . CYS A 1 286 ? -24.812 24.755 44.899 1.00 41.12 286 CYS A O 1
ATOM 2280 N N . PRO A 1 287 ? -23.943 23.496 46.558 1.00 37.41 287 PRO A N 1
ATOM 2281 C CA . PRO A 1 287 ? -22.995 24.498 47.049 1.00 37.41 287 PRO A CA 1
ATOM 2282 C C . PRO A 1 287 ? -21.536 24.236 46.594 1.00 37.41 287 PRO A C 1
ATOM 2284 O O . PRO A 1 287 ? -20.608 24.308 47.400 1.00 37.41 287 PRO A O 1
ATOM 2287 N N . ALA A 1 288 ? -21.307 23.885 45.323 1.00 40.81 288 ALA A N 1
ATOM 2288 C CA . ALA A 1 288 ? -19.996 23.438 44.826 1.00 40.81 288 ALA A CA 1
ATOM 2289 C C . ALA A 1 288 ? -18.973 24.579 44.611 1.00 40.81 288 ALA A C 1
ATOM 2291 O O . ALA A 1 288 ? -19.301 25.618 44.039 1.00 40.81 288 ALA A O 1
ATOM 2292 N N . LYS A 1 289 ? -17.710 24.353 45.018 1.00 33.91 289 LYS A N 1
ATOM 2293 C CA . LYS A 1 289 ? -16.582 25.307 44.905 1.00 33.91 289 LYS A CA 1
ATOM 2294 C C . LYS A 1 289 ? -15.455 24.850 43.946 1.00 33.91 289 LYS A C 1
ATOM 2296 O O . LYS A 1 289 ? -14.457 25.555 43.833 1.00 33.91 289 LYS A O 1
ATOM 2301 N N . SER A 1 290 ? -15.592 23.712 43.244 1.00 32.16 290 SER A N 1
ATOM 2302 C CA . SER A 1 290 ? -14.621 23.216 42.240 1.00 32.16 290 SER A CA 1
ATOM 2303 C C . SER A 1 290 ? -15.265 22.400 41.090 1.00 32.16 290 SER A C 1
ATOM 2305 O O . 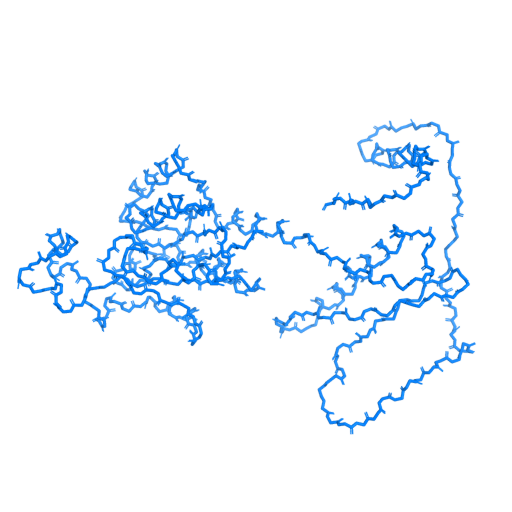SER A 1 290 ? -16.414 21.976 41.189 1.00 32.16 290 SER A O 1
ATOM 2307 N N . LEU A 1 291 ? -14.532 22.163 39.986 1.00 33.28 291 LEU A N 1
ATOM 2308 C CA . LEU A 1 291 ? -15.023 21.496 38.755 1.00 33.28 291 LEU A CA 1
ATOM 2309 C C . LEU A 1 291 ? -15.366 20.001 38.920 1.00 33.28 291 LEU A C 1
ATOM 2311 O O . LEU A 1 291 ? -16.288 19.503 38.271 1.00 33.28 291 LEU A O 1
ATOM 2315 N N . THR A 1 292 ? -14.677 19.286 39.810 1.00 33.53 292 THR A N 1
ATOM 2316 C CA . THR A 1 292 ? -15.034 17.911 40.207 1.00 33.53 292 THR A CA 1
ATOM 2317 C C . THR A 1 292 ? -16.374 17.869 40.951 1.00 33.53 292 THR A C 1
ATOM 2319 O O . THR A 1 292 ? -17.157 16.944 40.744 1.00 33.53 292 THR A O 1
ATOM 2322 N N . ASP A 1 293 ? -16.691 18.916 41.721 1.00 30.17 293 ASP A N 1
ATOM 2323 C CA . ASP A 1 293 ? -17.945 19.026 42.483 1.00 30.17 293 ASP A CA 1
ATOM 2324 C C . ASP A 1 293 ? -19.144 19.395 41.586 1.00 30.17 293 ASP A C 1
ATOM 2326 O O . ASP A 1 293 ? -20.282 19.009 41.855 1.00 30.17 293 ASP A O 1
ATOM 2330 N N . ILE A 1 294 ? -18.891 20.083 40.465 1.00 33.47 294 ILE A N 1
ATOM 2331 C CA . ILE A 1 294 ? -19.898 20.408 39.439 1.00 33.47 294 ILE A CA 1
ATOM 2332 C C . ILE A 1 294 ? -20.434 19.134 38.761 1.00 33.47 294 ILE A C 1
ATOM 2334 O O . ILE A 1 294 ? -21.639 19.022 38.537 1.00 33.47 294 ILE A O 1
ATOM 2338 N N . SER A 1 295 ? -19.568 18.151 38.482 1.00 33.03 295 SER A N 1
ATOM 2339 C CA . SER A 1 295 ? -19.953 16.893 37.811 1.00 33.03 295 SER A CA 1
ATOM 2340 C C . SER A 1 295 ? -20.855 16.014 38.681 1.00 33.03 295 SER A C 1
ATOM 2342 O O . SER A 1 295 ? -21.767 15.367 38.169 1.00 33.03 295 SER A O 1
ATOM 2344 N N . PHE A 1 296 ? -20.646 16.042 39.998 1.00 32.22 296 PHE A N 1
ATOM 2345 C CA . PHE A 1 296 ? -21.511 15.359 40.959 1.00 32.22 296 PHE A CA 1
ATOM 2346 C C . PHE A 1 296 ? -22.871 16.065 41.108 1.00 32.22 296 PHE A C 1
ATOM 2348 O O . PHE A 1 296 ? -23.907 15.408 41.109 1.00 32.22 296 PHE A O 1
ATOM 2355 N N . CYS A 1 297 ? -22.901 17.402 41.134 1.00 29.19 297 CYS A N 1
ATOM 2356 C CA . CYS A 1 297 ? -24.156 18.157 41.247 1.00 29.19 297 CYS A CA 1
ATOM 2357 C C . CYS A 1 297 ? -25.037 18.170 39.987 1.00 29.19 297 CYS A C 1
ATOM 2359 O O . CYS A 1 297 ? -26.256 18.323 40.095 1.00 29.19 297 CYS A O 1
ATOM 2361 N N . LEU A 1 298 ? -24.451 18.043 38.792 1.00 30.86 298 LEU A N 1
ATOM 2362 C CA . LEU A 1 298 ? -25.204 17.940 37.535 1.00 30.86 298 LEU A CA 1
ATOM 2363 C C . LEU A 1 298 ? -25.905 16.580 37.383 1.00 30.86 298 LEU A C 1
ATOM 2365 O O . LEU A 1 298 ? -26.987 16.532 36.799 1.00 30.86 298 LEU A O 1
ATOM 2369 N N . TRP A 1 299 ? -25.344 15.511 37.962 1.00 34.53 299 TRP A N 1
ATOM 2370 C CA . TRP A 1 299 ? -25.951 14.173 37.996 1.00 34.53 299 TRP A CA 1
ATOM 2371 C C . TRP A 1 299 ? -27.289 14.172 38.765 1.00 34.53 299 TRP A C 1
ATOM 2373 O O . TRP A 1 299 ? -28.271 13.601 38.296 1.00 34.53 299 TRP A O 1
ATOM 2383 N N . ASP A 1 300 ? -27.377 14.922 39.868 1.00 27.84 300 ASP A N 1
ATOM 2384 C CA . ASP A 1 300 ? -28.574 14.991 40.725 1.00 27.84 300 ASP A CA 1
ATOM 2385 C C . ASP A 1 300 ? -29.713 15.885 40.188 1.00 27.84 300 ASP A C 1
ATOM 2387 O O . ASP A 1 300 ? -30.871 15.705 40.568 1.00 27.84 300 ASP A O 1
ATOM 2391 N N . ARG A 1 301 ? -29.442 16.850 39.293 1.00 31.03 301 ARG A N 1
ATOM 2392 C CA . ARG A 1 301 ? -30.483 17.752 38.740 1.00 31.03 301 ARG A CA 1
ATOM 2393 C C . ARG A 1 301 ? -31.141 17.253 37.451 1.00 31.03 301 ARG A C 1
ATOM 2395 O O . ARG A 1 301 ? -32.243 17.697 37.136 1.00 31.03 301 ARG A O 1
ATOM 2402 N N . LEU A 1 302 ? -30.489 16.365 36.702 1.00 30.03 302 LEU A N 1
ATOM 2403 C CA . LEU A 1 302 ? -30.975 15.891 35.396 1.00 30.03 302 LEU A CA 1
ATOM 2404 C C . LEU A 1 302 ? -32.017 14.763 35.503 1.00 30.03 302 LEU A C 1
ATOM 2406 O O . LEU A 1 302 ? -32.871 14.632 34.627 1.00 30.03 302 LEU A O 1
ATOM 2410 N N . VAL A 1 303 ? -32.017 13.993 36.595 1.00 32.22 303 VAL A N 1
ATOM 2411 C CA . VAL A 1 303 ? -32.950 12.867 36.808 1.00 32.22 303 VAL A CA 1
ATOM 2412 C C . VAL A 1 303 ? -34.395 13.336 37.065 1.00 32.22 303 VAL A C 1
ATOM 2414 O O . VAL A 1 303 ? -35.351 12.614 36.790 1.00 32.22 303 VAL A O 1
ATOM 2417 N N . THR A 1 304 ? -34.602 14.575 37.514 1.00 28.00 304 THR A N 1
ATOM 2418 C CA . THR A 1 304 ? -35.923 15.106 37.899 1.00 28.00 304 THR A CA 1
ATOM 2419 C C . THR A 1 304 ? -36.845 15.475 36.731 1.00 28.00 304 THR A C 1
ATOM 2421 O O . THR A 1 304 ? -38.009 15.780 36.976 1.00 28.00 304 THR A O 1
ATOM 2424 N N . HIS A 1 305 ? -36.374 15.466 35.478 1.00 27.38 305 HIS A N 1
ATOM 2425 C CA . HIS A 1 305 ? -37.189 15.806 34.295 1.00 27.38 305 HIS A CA 1
ATOM 2426 C C . HIS A 1 305 ? -37.620 14.597 33.445 1.00 27.38 305 HIS A C 1
ATOM 2428 O O . HIS A 1 305 ? -38.391 14.763 32.503 1.00 27.38 305 HIS A O 1
ATOM 2434 N N . ALA A 1 306 ? -37.193 13.374 33.776 1.00 29.66 306 ALA A N 1
ATOM 2435 C CA . ALA A 1 306 ? -37.478 12.191 32.957 1.00 29.66 306 ALA A CA 1
ATOM 2436 C C . ALA A 1 306 ? -38.845 11.522 33.237 1.00 29.66 306 ALA A C 1
ATOM 2438 O O . ALA A 1 306 ? -39.154 10.485 32.658 1.00 29.66 306 ALA A O 1
ATOM 2439 N N . THR A 1 307 ? -39.691 12.093 34.104 1.00 27.50 307 THR A N 1
ATOM 2440 C CA . THR A 1 307 ? -40.989 11.506 34.501 1.00 27.50 307 THR A CA 1
ATOM 2441 C C . THR A 1 307 ? -42.190 11.891 33.629 1.00 27.50 307 THR A C 1
ATOM 2443 O O . THR A 1 307 ? -43.323 11.669 34.044 1.00 27.50 307 THR A O 1
ATOM 2446 N N . ALA A 1 308 ? -42.006 12.427 32.421 1.00 30.44 308 ALA A N 1
ATOM 2447 C CA . ALA A 1 308 ? -43.139 12.822 31.578 1.00 30.44 308 ALA A CA 1
ATOM 2448 C C . ALA A 1 308 ? -43.008 12.362 30.120 1.00 30.44 308 ALA A C 1
ATOM 2450 O O . ALA A 1 308 ? -42.782 13.170 29.229 1.00 30.44 308 ALA A O 1
ATOM 2451 N N . CYS A 1 309 ? -43.191 11.063 29.870 1.00 26.80 309 CYS A N 1
ATOM 2452 C CA . CYS A 1 309 ? -43.940 10.584 28.701 1.00 26.80 309 CYS A CA 1
ATOM 2453 C C . CYS A 1 309 ? -44.121 9.067 28.774 1.00 26.80 309 CYS A C 1
ATOM 2455 O O . CYS A 1 309 ? -43.210 8.296 28.488 1.00 26.80 309 CYS A O 1
ATOM 2457 N N . GLY A 1 310 ? -45.325 8.645 29.154 1.00 33.03 310 GLY A N 1
ATOM 2458 C CA . GLY A 1 310 ? -45.824 7.316 28.848 1.00 33.03 310 GLY A CA 1
ATOM 2459 C C . GLY A 1 310 ? -46.655 7.399 27.576 1.00 33.03 310 GLY A C 1
ATOM 2460 O O . GLY A 1 310 ? -47.700 8.035 27.598 1.00 33.03 310 GLY A O 1
ATOM 2461 N N . GLN A 1 311 ? -46.174 6.788 26.496 1.00 28.44 311 GLN A N 1
ATOM 2462 C CA . GLN A 1 311 ? -46.926 5.989 25.518 1.00 28.44 311 GLN A CA 1
ATOM 2463 C C . GLN A 1 311 ? -45.988 5.593 24.367 1.00 28.44 311 GLN A C 1
ATOM 2465 O O . GLN A 1 311 ? -45.027 6.293 24.069 1.00 28.44 311 GLN A O 1
ATOM 2470 N N . GLY A 1 312 ? -46.224 4.398 23.820 1.00 31.00 312 GLY A N 1
ATOM 2471 C CA . GLY A 1 312 ? -45.274 3.590 23.053 1.00 31.00 312 GLY A CA 1
ATOM 2472 C C . GLY A 1 312 ? -44.433 4.332 22.011 1.00 31.00 312 GLY A C 1
ATOM 2473 O O . GLY A 1 312 ? -44.950 5.006 21.128 1.00 31.00 312 GLY A O 1
ATOM 2474 N N . GLY A 1 313 ? -43.122 4.113 22.084 1.00 22.92 313 GLY A N 1
ATOM 2475 C CA . GLY A 1 313 ? -42.156 4.553 21.089 1.00 22.92 313 GLY A CA 1
ATOM 2476 C C . GLY A 1 313 ? -40.795 3.922 21.362 1.00 22.92 313 GLY A C 1
ATOM 2477 O O . GLY A 1 313 ? -40.349 3.859 22.506 1.00 22.92 313 GLY A O 1
ATOM 2478 N N . PHE A 1 314 ? -40.143 3.421 20.316 1.00 23.69 314 PHE A N 1
ATOM 2479 C CA . PHE A 1 314 ? -38.748 2.999 20.363 1.00 23.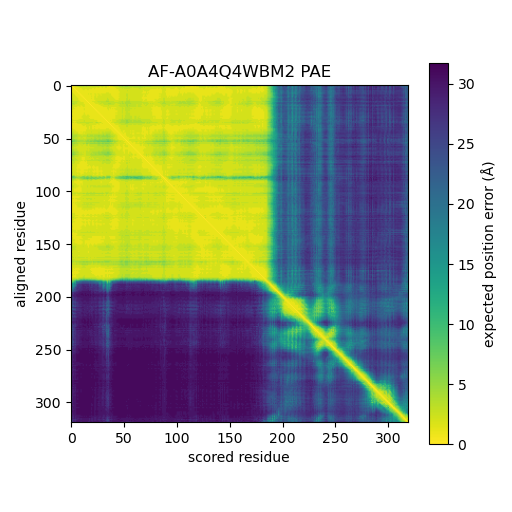69 314 PHE A CA 1
ATOM 2480 C C . PHE A 1 314 ? -37.877 4.197 20.765 1.00 23.69 314 PHE A C 1
ATOM 2482 O O . PHE A 1 314 ? -37.879 5.213 20.074 1.00 23.69 314 PHE A O 1
ATOM 2489 N N . ALA A 1 315 ? -37.113 4.081 21.851 1.00 23.20 315 ALA A N 1
ATOM 2490 C CA . ALA A 1 315 ? -36.095 5.062 22.209 1.00 23.20 315 ALA A CA 1
ATOM 2491 C C . ALA A 1 315 ? -34.709 4.477 21.920 1.00 23.20 315 ALA A C 1
ATOM 2493 O O . ALA A 1 315 ? -34.264 3.535 22.575 1.00 23.20 315 ALA A O 1
ATOM 2494 N N . THR A 1 316 ? -34.028 5.038 20.921 1.00 23.59 316 THR A N 1
ATOM 2495 C CA . THR A 1 316 ? -32.603 4.791 20.684 1.00 23.59 316 THR A CA 1
ATOM 2496 C C . THR A 1 316 ? -31.822 5.759 21.563 1.00 23.59 316 THR A C 1
ATOM 2498 O O . THR A 1 316 ? -31.822 6.959 21.304 1.00 23.59 316 THR A O 1
ATOM 2501 N N . LEU A 1 317 ? -31.175 5.260 22.615 1.00 22.12 317 LEU A N 1
ATOM 2502 C CA . LEU A 1 317 ? -30.171 6.026 23.350 1.00 22.12 317 LEU A CA 1
ATOM 2503 C C . LEU A 1 317 ? -28.805 5.764 22.711 1.00 22.12 317 LEU A C 1
ATOM 2505 O O . LEU A 1 317 ? -28.222 4.695 22.889 1.00 22.12 317 LEU A O 1
ATOM 2509 N N . CYS A 1 318 ? -28.321 6.740 21.944 1.00 20.39 318 CYS A N 1
ATOM 2510 C CA . CYS A 1 318 ? -26.932 6.787 21.502 1.00 20.39 318 CYS A CA 1
ATOM 2511 C C . CYS A 1 318 ? -26.039 7.185 22.686 1.00 20.39 318 CYS A C 1
ATOM 2513 O O . CYS A 1 318 ? -26.281 8.213 23.319 1.00 20.39 318 CYS A O 1
ATOM 2515 N N . PHE A 1 319 ? -25.009 6.380 22.947 1.00 27.39 319 PHE A N 1
ATOM 2516 C CA . PHE A 1 319 ? -23.861 6.725 23.784 1.00 27.39 319 PHE A CA 1
ATOM 2517 C C . PHE A 1 319 ? -22.585 6.583 22.957 1.00 27.39 319 PHE A C 1
ATOM 2519 O O . PHE A 1 319 ? -22.460 5.554 22.246 1.00 27.39 319 PHE A O 1
#

Sequence (319 aa):
MKTALLIIDMQNYFYGMAKEAIPNIKTLHSFFSETARPVIFTQHGHPESDLVPPYRNQLVRKWGPDGSIRRGSADWRLIPEIQKLVGDDSDVVDKNTYDAFLNTNLVPLLEDKGVERVVVCGVMTDCCCETTARSAFNRGWETWLVSDACGSASKAQHERSLKSYEFGFGPTRTTREVVAALRKEGDHFKLNLIFGQNLVKDAHELCLAVRYYLRKSLRDVSGRTHEHAPIRVHLLVAYHHDKILLIQANPMQQLRIGIPVALEIFSAAHLQ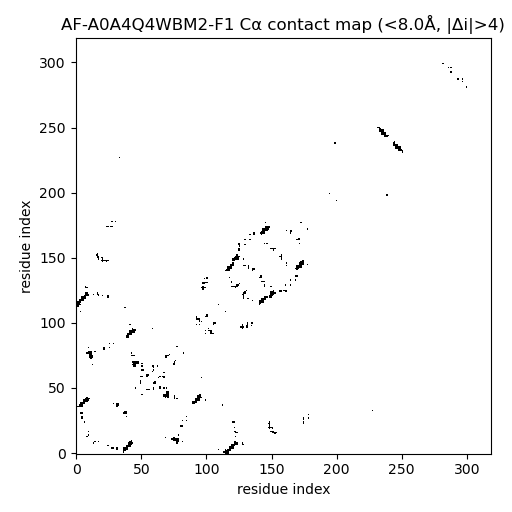APVLIPVRRLKEPCPAKSLTDISFCLWDRLVTHATACGQGGFATLCF

pLDDT: mean 70.66, std 31.55, range [20.39, 98.94]

Solvent-accessible surface area (backbone atoms only — not comparable to full-atom values): 19433 Å² total; per-residue (Å²): 131,42,52,28,39,37,43,27,36,58,19,43,71,42,40,92,35,36,60,83,12,47,68,39,44,51,51,52,50,50,53,32,55,80,66,75,31,55,60,36,38,35,42,56,30,35,56,72,78,42,59,38,87,76,60,75,45,66,62,35,64,73,49,32,51,90,65,41,47,45,59,89,38,78,46,34,36,54,29,71,84,54,44,74,71,57,55,96,88,51,50,69,44,66,28,75,57,51,38,58,60,63,93,39,66,48,59,63,54,38,56,75,67,56,49,45,28,41,37,38,28,28,32,33,28,67,42,28,36,43,43,28,44,54,52,39,40,78,71,69,31,48,36,37,41,27,59,56,18,29,17,31,97,40,72,69,54,31,55,50,32,51,56,56,39,44,75,76,70,36,56,65,34,44,58,67,55,50,53,55,51,57,48,63,70,60,69,68,71,82,78,81,75,84,75,64,90,81,89,74,97,57,71,63,63,55,51,51,52,51,53,52,49,52,57,49,54,54,55,65,45,74,77,59,83,93,71,99,65,87,82,76,76,51,72,50,78,47,80,56,95,98,41,85,44,81,43,79,55,72,71,89,76,78,85,76,82,96,71,88,81,75,84,79,76,78,72,95,79,81,76,88,74,84,93,82,85,90,89,87,91,90,93,82,88,82,86,67,92,50,74,75,47,47,62,59,50,53,60,71,63,60,67,78,70,72,86,79,80,91,74,94,72,92,79,86,82,85,125

Nearest PDB structures (foldseek):
  4l07-assembly1_A  TM=8.988E-01  e=9.437E-16  Pseudomonas putida S16
  3uao-assembly1_A  TM=9.088E-01  e=1.875E-15  Bordetella bronchiseptica
  4l08-assembly3_F  TM=8.929E-01  e=1.655E-15  Pseudomonas putida S16
  3kl2-assembly1_C  TM=8.807E-01  e=6.136E-15  Streptomyces avermitilis
  5gle-assembly1_A  TM=8.864E-01  e=8.979E-14  Vibrio anguillarum 775

Secondary structure (DSSP, 8-state):
--EEEEEE--BGGGHHHHTTTHHHHHHHHHHHHHTT--EEEEEE-B-GGGSSSS--SHHHHHH-STTS-BTTSTTTSBPHHHHTT--TT-EEEEESSSSTTTTSSHHHHHHHTT--EEEEEEE-IIIIIHHHHHHHHHTT-EEEEEEEEEE-SSHHHHHHHHHHHHHHS--EE-HHHHHHHHHHHH----------SS--S-HHHHHHHHHHHHHHHHHHHTTS---------EEEEEEETTEEEEEEE-GGG-SS-----------SS--------------S-----SHHHHHHHHHHHHGGGTT---S--------